Protein AF-A0A2H0DKC1-F1 (afdb_monomer_lite)

Structure (mmCIF, N/CA/C/O backbone):
data_AF-A0A2H0DKC1-F1
#
_entry.id   AF-A0A2H0DKC1-F1
#
loop_
_atom_site.group_PDB
_atom_site.id
_atom_site.type_symbol
_atom_site.label_atom_id
_atom_site.label_alt_id
_atom_site.label_comp_id
_atom_site.label_asym_id
_atom_site.label_entity_id
_atom_site.label_seq_id
_atom_site.pdbx_PDB_ins_code
_atom_site.Cartn_x
_atom_site.Cartn_y
_atom_site.Cartn_z
_atom_site.occupancy
_atom_site.B_iso_or_equiv
_atom_site.auth_seq_id
_atom_site.auth_comp_id
_atom_site.auth_asym_id
_atom_site.auth_atom_id
_atom_site.pdbx_PDB_model_num
ATOM 1 N N . MET A 1 1 ? -1.678 18.560 18.966 1.00 52.09 1 MET A N 1
ATOM 2 C CA . MET A 1 1 ? -3.160 18.579 19.002 1.00 52.09 1 MET A CA 1
ATOM 3 C C . MET A 1 1 ? -3.606 19.730 19.883 1.00 52.09 1 MET A C 1
ATOM 5 O O . MET A 1 1 ? -3.120 19.827 21.003 1.00 52.09 1 MET A O 1
ATOM 9 N N . THR A 1 2 ? -4.467 20.615 19.384 1.00 59.47 2 THR A N 1
ATOM 10 C CA . THR A 1 2 ? -5.035 21.710 20.185 1.00 59.47 2 THR A CA 1
ATOM 11 C C . THR A 1 2 ? -6.206 21.191 21.028 1.00 59.47 2 THR A C 1
ATOM 13 O O . THR A 1 2 ? -6.791 20.147 20.731 1.00 59.47 2 THR A O 1
ATOM 16 N N . THR A 1 3 ? -6.564 21.909 22.094 1.00 68.19 3 THR A N 1
ATOM 17 C CA . THR A 1 3 ? -7.746 21.624 22.935 1.00 68.19 3 THR A CA 1
ATOM 18 C C . THR A 1 3 ? -9.041 21.546 22.117 1.00 68.19 3 THR A C 1
ATOM 20 O O . THR A 1 3 ? -9.927 20.741 22.413 1.00 68.19 3 THR A O 1
ATOM 23 N N . GLU A 1 4 ? -9.122 22.317 21.034 1.00 68.44 4 GLU A N 1
ATOM 24 C CA . GLU A 1 4 ? -10.224 22.296 20.070 1.00 68.44 4 GLU A CA 1
ATOM 25 C C . GLU A 1 4 ? -10.322 20.959 19.323 1.00 68.44 4 GLU A C 1
ATOM 27 O O . GLU A 1 4 ? -11.414 20.401 19.195 1.00 68.44 4 GLU A O 1
ATOM 32 N N . THR A 1 5 ? -9.188 20.388 18.896 1.00 70.56 5 THR A N 1
ATOM 33 C CA . THR A 1 5 ? -9.152 19.079 18.227 1.00 70.56 5 THR A CA 1
ATOM 34 C C . THR A 1 5 ? -9.657 17.971 19.152 1.00 70.56 5 THR A C 1
ATOM 36 O O . THR A 1 5 ? -10.482 17.150 18.751 1.00 70.56 5 THR A O 1
ATOM 39 N N . THR A 1 6 ? -9.209 17.961 20.410 1.00 77.06 6 THR A N 1
ATOM 40 C CA . THR A 1 6 ? -9.635 16.969 21.411 1.00 77.06 6 THR A CA 1
ATOM 41 C C . THR A 1 6 ? -11.136 17.050 21.686 1.00 77.06 6 THR A C 1
ATOM 43 O O . THR A 1 6 ? -11.809 16.021 21.737 1.00 77.06 6 THR A O 1
ATOM 46 N N . THR A 1 7 ? -11.680 18.263 21.788 1.00 81.38 7 THR A N 1
ATOM 47 C CA . THR A 1 7 ? -13.116 18.491 22.012 1.00 81.38 7 THR A CA 1
ATOM 48 C C . THR A 1 7 ? -13.955 18.000 20.826 1.00 81.38 7 THR A C 1
ATOM 50 O O . THR A 1 7 ? -14.997 17.369 21.012 1.00 81.38 7 THR A O 1
ATOM 53 N N . ALA A 1 8 ? -13.477 18.214 19.594 1.00 82.94 8 ALA A N 1
ATOM 54 C CA . ALA A 1 8 ? -14.130 17.700 18.392 1.00 82.94 8 ALA A CA 1
ATOM 55 C C . ALA A 1 8 ? -14.168 16.161 18.361 1.00 82.94 8 ALA A C 1
ATOM 57 O O . ALA A 1 8 ? -15.209 15.580 18.048 1.00 82.94 8 ALA A O 1
ATOM 58 N N . TYR A 1 9 ? -13.071 15.494 18.741 1.00 84.81 9 TYR A N 1
ATOM 59 C CA . TYR A 1 9 ? -13.027 14.031 18.836 1.00 84.81 9 TYR A CA 1
ATOM 60 C C . TYR A 1 9 ? -13.955 13.483 19.924 1.00 84.81 9 TYR A C 1
ATOM 62 O O . TYR A 1 9 ? -14.680 12.526 19.667 1.00 84.81 9 TYR A O 1
ATOM 70 N N . GLN A 1 10 ? -13.980 14.094 21.112 1.00 89.44 10 GLN A N 1
ATOM 71 C CA . GLN A 1 10 ? -14.876 13.687 22.203 1.00 89.44 10 GLN A CA 1
ATOM 72 C C . GLN A 1 10 ? -16.342 13.723 21.769 1.00 89.44 10 GLN A C 1
ATOM 74 O O . GLN A 1 10 ? -17.068 12.744 21.945 1.00 89.44 10 GLN A O 1
ATOM 79 N N . LYS A 1 11 ? -16.751 14.827 21.135 1.00 89.62 11 LYS A N 1
ATOM 80 C CA . LYS A 1 11 ? -18.103 14.988 20.603 1.00 89.62 11 LYS A CA 1
ATOM 81 C C . LYS A 1 11 ? -18.430 13.932 19.546 1.00 89.62 11 LYS A C 1
ATOM 83 O O . LYS A 1 11 ? -19.445 13.255 19.671 1.00 89.62 11 LYS A O 1
ATOM 88 N N . HIS A 1 12 ? -17.556 13.745 18.556 1.00 90.12 12 HIS A N 1
ATOM 89 C CA . HIS A 1 12 ? -17.768 12.770 17.478 1.00 90.12 12 HIS A CA 1
ATOM 90 C C . HIS A 1 12 ? -17.873 11.333 18.004 1.00 90.12 12 HIS A C 1
ATOM 92 O O . HIS A 1 12 ? -18.763 10.586 17.601 1.00 90.12 12 HIS A O 1
ATOM 98 N N . ILE A 1 13 ? -16.998 10.941 18.936 1.00 92.81 13 ILE A N 1
ATOM 99 C CA . ILE A 1 13 ? -17.038 9.608 19.552 1.00 92.81 13 ILE A CA 1
ATOM 100 C C . ILE A 1 13 ? -18.347 9.423 20.330 1.00 92.81 13 ILE A C 1
ATOM 102 O O . ILE A 1 13 ? -19.016 8.406 20.147 1.00 92.81 13 ILE A O 1
ATOM 106 N N . GLY A 1 14 ? -18.743 10.400 21.153 1.00 94.25 14 GLY A N 1
ATOM 107 C CA . GLY A 1 14 ? -19.994 10.361 21.916 1.00 94.25 14 GLY A CA 1
ATOM 108 C C . GLY A 1 14 ? -21.232 10.212 21.027 1.00 94.25 14 GLY A C 1
ATOM 109 O O . GLY A 1 14 ? -22.054 9.320 21.250 1.00 94.25 14 GLY A O 1
ATOM 110 N N . GLU A 1 15 ? -21.323 11.020 19.969 1.00 93.50 15 GLU A N 1
ATOM 111 C CA . GLU A 1 15 ? -22.392 10.940 18.966 1.00 93.50 15 GLU A CA 1
ATOM 112 C C . GLU A 1 15 ? -22.431 9.558 18.301 1.00 93.50 15 GLU A C 1
ATOM 114 O O . GLU A 1 15 ? -23.500 8.963 18.142 1.00 93.50 15 GLU A O 1
ATOM 119 N N . LYS A 1 16 ? -21.265 8.990 17.973 1.00 94.19 16 LYS A N 1
ATOM 120 C CA . LYS A 1 16 ? -21.184 7.684 17.319 1.00 94.19 16 LYS A CA 1
ATOM 121 C C . LYS A 1 16 ? -21.603 6.530 18.222 1.00 94.19 16 LYS A C 1
ATOM 123 O O . LYS A 1 16 ? -22.322 5.638 17.769 1.00 94.19 16 LYS A O 1
ATOM 128 N N . VAL A 1 17 ? -21.200 6.550 19.492 1.00 95.94 17 VAL A N 1
ATOM 129 C CA . VAL A 1 17 ? -21.652 5.559 20.481 1.00 95.94 17 VAL A CA 1
ATOM 130 C C . VAL A 1 17 ? -23.169 5.618 20.633 1.00 95.94 17 VAL A C 1
ATOM 132 O O . VAL A 1 17 ? -23.824 4.575 20.582 1.00 95.94 17 VAL A O 1
ATOM 135 N N . ARG A 1 18 ? -23.739 6.826 20.716 1.00 96.06 18 ARG A N 1
ATOM 136 C CA . ARG A 1 18 ? -25.190 7.029 20.754 1.00 96.06 18 ARG A CA 1
ATOM 137 C C . ARG A 1 18 ? -25.881 6.421 19.533 1.00 96.06 18 ARG A C 1
ATOM 139 O O . ARG A 1 18 ? -26.864 5.698 19.692 1.00 96.06 18 ARG A O 1
ATOM 146 N N . GLU A 1 19 ? -25.380 6.682 18.326 1.00 94.81 19 GLU A N 1
ATOM 147 C CA . GLU A 1 19 ? -25.935 6.117 17.089 1.00 94.81 19 GLU A CA 1
ATOM 148 C C . GLU A 1 19 ? -25.958 4.581 17.110 1.00 94.81 19 GLU A C 1
ATOM 150 O O . GLU A 1 19 ? -26.999 3.981 16.845 1.00 94.81 19 GLU A O 1
ATOM 155 N N . ILE A 1 20 ? -24.837 3.939 17.455 1.00 95.19 20 ILE A N 1
ATOM 156 C CA . ILE A 1 20 ? -24.719 2.470 17.490 1.00 95.19 20 ILE A CA 1
ATOM 157 C C . ILE A 1 20 ? -25.662 1.884 18.541 1.00 95.19 20 ILE A C 1
ATOM 159 O O . ILE A 1 20 ? -26.366 0.908 18.273 1.00 95.19 20 ILE A O 1
ATOM 163 N N . ARG A 1 21 ? -25.725 2.516 19.719 1.00 96.19 21 ARG A N 1
ATOM 164 C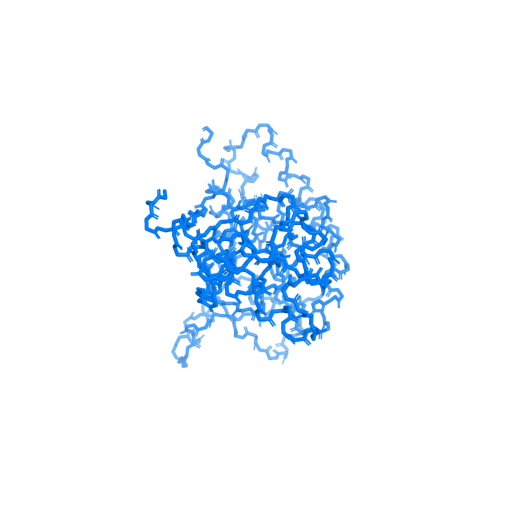 CA . ARG A 1 21 ? -26.630 2.129 20.802 1.00 96.19 21 ARG A CA 1
ATOM 165 C C . ARG A 1 21 ? -28.084 2.132 20.323 1.00 96.19 21 ARG A C 1
ATOM 167 O O . ARG A 1 21 ? -28.797 1.150 20.518 1.00 96.19 21 ARG A O 1
ATOM 174 N N . HIS A 1 22 ? -28.513 3.193 19.637 1.00 96.06 22 HIS A N 1
ATOM 175 C CA . HIS A 1 22 ? -29.863 3.278 19.074 1.00 96.06 22 HIS A CA 1
ATOM 176 C C . HIS A 1 22 ? -30.113 2.255 17.957 1.00 96.06 22 HIS A C 1
ATOM 178 O O . HIS A 1 22 ? -31.171 1.632 17.948 1.00 96.06 22 HIS A O 1
ATOM 184 N N . GLN A 1 23 ? -29.150 2.021 17.059 1.00 93.12 23 GLN A N 1
ATOM 185 C CA . GLN A 1 23 ? -29.262 1.001 16.001 1.00 93.12 23 GLN A CA 1
ATOM 186 C C . GLN A 1 23 ? -29.444 -0.416 16.555 1.00 93.12 23 GLN A C 1
ATOM 188 O O . GLN A 1 23 ? -30.045 -1.267 15.903 1.00 93.12 23 GLN A O 1
ATOM 193 N N . ARG A 1 24 ? -28.925 -0.673 17.757 1.00 92.56 24 ARG A N 1
ATOM 194 C CA . ARG A 1 24 ? -29.051 -1.956 18.455 1.00 92.56 24 ARG A CA 1
ATOM 195 C C . ARG A 1 24 ? -30.214 -1.993 19.447 1.00 92.56 24 ARG A C 1
ATOM 197 O O . ARG A 1 24 ? -30.392 -3.021 20.087 1.00 92.56 24 ARG A O 1
ATOM 204 N N . LEU A 1 25 ? -31.011 -0.922 19.539 1.00 95.12 25 LEU A N 1
ATOM 205 C CA . LEU A 1 25 ? -32.157 -0.767 20.449 1.00 95.12 25 LEU A CA 1
ATOM 206 C C . LEU A 1 25 ? -31.795 -0.783 21.944 1.00 95.12 25 LEU A C 1
ATOM 208 O O . LEU A 1 25 ? -32.590 -1.203 22.777 1.00 95.12 25 LEU A O 1
ATOM 212 N N . TRP A 1 26 ? -30.602 -0.308 22.297 1.00 96.88 26 TRP A N 1
ATOM 213 C CA . TRP A 1 26 ? -30.155 -0.228 23.687 1.00 96.88 26 TRP A CA 1
ATOM 214 C C . TRP A 1 26 ? -30.535 1.109 24.323 1.00 96.88 26 TRP A C 1
ATOM 216 O O . TRP A 1 26 ? -30.439 2.173 23.697 1.00 96.88 26 TRP A O 1
ATOM 226 N N . THR A 1 27 ? -30.908 1.092 25.599 1.00 96.88 27 THR A N 1
ATOM 227 C CA . THR A 1 27 ? -31.071 2.315 26.390 1.00 96.88 27 THR A CA 1
ATOM 228 C C . THR A 1 27 ? -29.726 2.786 26.947 1.00 96.88 27 THR A C 1
ATOM 230 O O . THR A 1 27 ? -28.746 2.039 26.990 1.00 96.88 27 THR A O 1
ATOM 233 N N . GLN A 1 28 ? -29.658 4.045 27.390 1.00 96.94 28 GLN A N 1
ATOM 234 C CA . GLN A 1 28 ? -28.471 4.543 28.092 1.00 96.94 28 GLN A CA 1
ATOM 235 C C . GLN A 1 28 ? -28.206 3.751 29.381 1.00 96.94 28 GLN A C 1
ATOM 237 O O . GLN A 1 28 ? -27.053 3.487 29.698 1.00 96.94 28 GLN A O 1
ATOM 242 N N . ALA A 1 29 ? -29.251 3.333 30.101 1.00 96.62 29 ALA A N 1
ATOM 243 C CA . ALA A 1 29 ? -29.099 2.522 31.306 1.00 96.62 29 ALA A CA 1
ATOM 244 C C . ALA A 1 29 ? -28.465 1.155 30.998 1.00 96.62 29 ALA A C 1
ATOM 246 O O . ALA A 1 29 ? -27.572 0.725 31.729 1.00 96.62 29 ALA A O 1
ATOM 247 N N . ASP A 1 30 ? -28.861 0.525 29.884 1.00 96.00 30 ASP A N 1
ATOM 248 C CA . ASP A 1 30 ? -28.287 -0.752 29.453 1.00 96.00 30 ASP A CA 1
ATOM 249 C C . ASP A 1 30 ? -26.788 -0.612 29.215 1.00 96.00 30 ASP A C 1
ATOM 251 O O . ASP A 1 30 ? -26.003 -1.324 29.830 1.00 96.00 30 ASP A O 1
ATOM 255 N N . LEU A 1 31 ? -26.371 0.348 28.382 1.00 96.69 31 LEU A N 1
ATOM 256 C CA . LEU A 1 31 ? -24.955 0.534 28.063 1.00 96.69 31 LEU A CA 1
ATOM 257 C C . LEU A 1 31 ? -24.140 0.973 29.288 1.00 96.69 31 LEU A C 1
ATOM 259 O O . LEU A 1 31 ? -23.040 0.467 29.501 1.00 96.69 31 LEU A O 1
ATOM 263 N N . ALA A 1 32 ? -24.677 1.871 30.116 1.00 97.19 32 ALA A N 1
ATOM 264 C CA . ALA A 1 32 ? -23.988 2.383 31.298 1.00 97.19 32 ALA A CA 1
ATOM 265 C C . ALA A 1 32 ? -23.606 1.259 32.277 1.00 97.19 32 ALA A C 1
ATOM 267 O O . ALA A 1 32 ? -22.502 1.273 32.818 1.00 97.19 32 ALA A O 1
ATOM 268 N N . LYS A 1 33 ? -24.454 0.228 32.408 1.00 96.75 33 LYS A N 1
ATOM 269 C CA . LYS A 1 33 ? -24.176 -0.960 33.228 1.00 96.75 33 LYS A CA 1
ATOM 270 C C . LYS A 1 33 ? -22.932 -1.732 32.771 1.00 96.75 33 LYS A C 1
ATOM 272 O O . LYS A 1 33 ? -22.187 -2.219 33.612 1.00 96.75 33 LYS A O 1
ATOM 277 N N . TYR A 1 34 ? -22.696 -1.851 31.463 1.00 95.75 34 TYR A N 1
ATOM 278 C CA . TYR A 1 34 ? -21.515 -2.555 30.937 1.00 95.75 34 TYR A CA 1
ATOM 279 C C . TYR A 1 34 ? -20.236 -1.717 31.004 1.00 95.75 34 TYR A C 1
ATOM 281 O O . TYR A 1 34 ? -19.146 -2.280 30.963 1.00 95.75 34 TYR A O 1
ATOM 289 N N . LEU A 1 35 ? -20.363 -0.390 31.084 1.00 95.81 35 LEU A N 1
ATOM 290 C CA . LEU A 1 35 ? -19.232 0.542 31.132 1.00 95.81 35 LEU A CA 1
ATOM 291 C C . LEU A 1 35 ? -18.865 0.991 32.550 1.00 95.81 35 LEU A C 1
ATOM 293 O O . LEU A 1 35 ? -17.957 1.810 32.692 1.00 95.81 35 LEU A O 1
ATOM 297 N N . ASP A 1 36 ? -19.576 0.480 33.559 1.00 95.44 36 ASP A N 1
ATOM 298 C CA . ASP A 1 36 ? -19.489 0.919 34.955 1.00 95.44 36 ASP A CA 1
ATOM 299 C C . ASP A 1 36 ? -19.653 2.446 35.091 1.00 95.44 36 ASP A C 1
ATOM 301 O O . ASP A 1 36 ? -18.862 3.160 35.705 1.00 95.44 36 ASP A O 1
ATOM 305 N N . LEU A 1 37 ? -20.681 2.973 34.420 1.00 95.94 37 LEU A N 1
ATOM 306 C CA . LEU A 1 37 ? -21.025 4.391 34.404 1.00 95.94 37 LEU A CA 1
ATOM 307 C C . LEU A 1 37 ? -22.416 4.615 34.990 1.00 95.94 37 LEU A C 1
ATOM 309 O O . LEU A 1 37 ? -23.302 3.765 34.912 1.00 95.94 37 LEU A O 1
ATOM 313 N N . SER A 1 38 ? -22.652 5.823 35.503 1.00 97.00 38 SER A N 1
ATOM 314 C CA . SER A 1 38 ? -24.021 6.283 35.722 1.00 97.00 38 SER A CA 1
ATOM 315 C C . SER A 1 38 ? -24.679 6.633 34.384 1.00 97.00 38 SER A C 1
ATOM 317 O O . SER A 1 38 ? -24.019 7.096 33.448 1.00 97.00 38 SER A O 1
ATOM 319 N N . GLN A 1 39 ? -26.003 6.476 34.297 1.00 96.50 39 GLN A N 1
ATOM 320 C CA . GLN A 1 39 ? -26.763 6.884 33.111 1.00 96.50 39 GLN A CA 1
ATOM 321 C C . GLN A 1 39 ? -26.538 8.370 32.778 1.00 96.50 39 GLN A C 1
ATOM 323 O O . GLN A 1 39 ? -26.365 8.724 31.612 1.00 96.50 39 GLN A O 1
ATOM 328 N N . ASN A 1 40 ? -26.478 9.234 33.799 1.00 96.06 40 ASN A N 1
ATOM 329 C CA . ASN A 1 40 ? -26.201 10.660 33.623 1.00 96.06 40 ASN A CA 1
ATOM 330 C C . ASN A 1 40 ? -24.822 10.891 33.004 1.00 96.06 40 ASN A C 1
ATOM 332 O O . ASN A 1 40 ? -24.705 11.672 32.062 1.00 96.06 40 ASN A O 1
ATOM 336 N N . ARG A 1 41 ? -23.793 10.173 33.473 1.00 96.25 41 ARG A N 1
ATOM 337 C CA . ARG A 1 41 ? -22.443 10.302 32.924 1.00 96.25 41 ARG A CA 1
ATOM 338 C C . ARG A 1 41 ? -22.376 9.837 31.473 1.00 96.25 41 ARG A C 1
ATOM 340 O O . ARG A 1 41 ? -21.758 10.509 30.652 1.00 96.25 41 ARG A O 1
ATOM 347 N N . LEU A 1 42 ? -23.043 8.733 31.137 1.00 96.94 42 LEU A N 1
ATOM 348 C CA . LEU A 1 42 ? -23.141 8.293 29.746 1.00 96.94 42 LEU A CA 1
ATOM 349 C C . LEU A 1 42 ? -23.848 9.345 28.880 1.00 96.94 42 LEU A C 1
ATOM 351 O O . LEU A 1 42 ? -23.382 9.640 27.784 1.00 96.94 42 LEU A O 1
ATOM 355 N N . SER A 1 43 ? -24.925 9.954 29.384 1.00 96.19 43 SER A N 1
ATOM 356 C CA . SER A 1 43 ? -25.620 11.034 28.680 1.00 96.19 43 SER A CA 1
ATOM 357 C C . SER A 1 43 ? -24.701 12.232 28.432 1.00 96.19 43 SER A C 1
ATOM 359 O O . SER A 1 43 ? -24.637 12.722 27.310 1.00 96.19 43 SER A O 1
ATOM 361 N N . GLU A 1 44 ? -23.930 12.683 29.423 1.00 95.62 44 GLU A N 1
ATOM 362 C CA . GLU A 1 44 ? -22.950 13.760 29.232 1.00 95.62 44 GLU A CA 1
ATOM 363 C C . GLU A 1 44 ? -21.933 13.435 28.133 1.00 95.62 44 GLU A C 1
ATOM 365 O O . GLU A 1 44 ? -21.684 14.272 27.263 1.00 95.62 44 GLU A O 1
ATOM 370 N N . ILE A 1 45 ? -21.376 12.221 28.150 1.00 95.62 45 ILE A N 1
ATOM 371 C CA . ILE A 1 45 ? -20.390 11.774 27.161 1.00 95.62 45 ILE A CA 1
ATOM 372 C C . ILE A 1 45 ? -21.016 11.720 25.760 1.00 95.62 45 ILE A C 1
ATOM 374 O O . ILE A 1 45 ? -20.438 12.259 24.819 1.00 95.62 45 ILE A O 1
ATOM 378 N N . GLU A 1 46 ? -22.220 11.155 25.610 1.00 95.00 46 GLU A N 1
ATOM 379 C CA . GLU A 1 46 ? -22.943 11.104 24.327 1.00 95.00 46 GLU A CA 1
ATOM 380 C C . GLU A 1 46 ? -23.277 12.498 23.760 1.00 95.00 46 GLU A C 1
ATOM 382 O O . GLU A 1 46 ? -23.495 12.634 22.558 1.00 95.00 46 GLU A O 1
ATOM 387 N N . HIS A 1 47 ? -23.302 13.536 24.603 1.00 92.06 47 HIS A N 1
ATOM 388 C CA . HIS A 1 47 ? -23.484 14.936 24.201 1.00 92.06 47 HIS A CA 1
ATOM 389 C C . HIS A 1 47 ? -22.160 15.723 24.111 1.00 92.06 47 HIS A C 1
ATOM 391 O O . HIS A 1 47 ? -22.181 16.951 24.008 1.00 92.06 47 HIS A O 1
ATOM 397 N N . GLY A 1 48 ? -21.009 15.043 24.160 1.00 89.56 48 GLY A N 1
ATOM 398 C CA . GLY A 1 48 ? -19.682 15.647 24.009 1.00 89.56 48 GLY A CA 1
ATOM 399 C C . GLY A 1 48 ? -19.174 16.412 25.234 1.00 89.56 48 GLY A C 1
ATOM 400 O O . GLY A 1 48 ? -18.213 17.164 25.121 1.00 89.56 48 GLY A O 1
ATOM 401 N N . LYS A 1 49 ? -19.798 16.236 26.406 1.00 90.62 49 LYS A N 1
ATOM 402 C CA . LYS A 1 49 ? -19.390 16.857 27.685 1.00 90.62 49 LYS A CA 1
ATOM 403 C C . LYS A 1 49 ? -18.484 15.946 28.525 1.00 90.62 49 LYS A C 1
ATOM 405 O O . LYS A 1 49 ? -18.323 16.136 29.729 1.00 90.62 49 LYS A O 1
ATOM 410 N N . GLY A 1 50 ? -17.907 14.927 27.899 1.00 90.56 50 GLY A N 1
ATOM 411 C CA . GLY A 1 50 ? -17.013 13.970 28.531 1.00 90.56 50 GLY A CA 1
ATOM 412 C C . GLY A 1 50 ? -16.339 13.074 27.501 1.00 90.56 50 GLY A C 1
ATOM 413 O O . GLY A 1 50 ? -16.589 13.177 26.302 1.00 90.56 50 GLY A O 1
ATOM 414 N N . SER A 1 51 ? -15.484 12.181 27.983 1.00 91.69 51 SER A N 1
ATOM 415 C CA . SER A 1 51 ? -14.766 11.205 27.169 1.00 91.69 51 SER A CA 1
ATOM 416 C C . SER A 1 51 ? -14.948 9.807 27.740 1.00 91.69 51 SER A C 1
ATOM 418 O O . SER A 1 51 ? -15.024 9.640 28.958 1.00 91.69 51 SER A O 1
ATOM 420 N N . PHE A 1 52 ? -14.952 8.809 26.862 1.00 94.19 52 PHE A N 1
ATOM 421 C CA . PHE A 1 52 ? -14.724 7.428 27.273 1.00 94.19 52 PHE A CA 1
ATOM 422 C C . PHE A 1 52 ? -13.247 7.219 27.603 1.00 94.19 52 PHE A C 1
ATOM 424 O O . PHE A 1 52 ? -12.376 7.836 26.982 1.00 94.19 52 PHE A O 1
ATOM 431 N N . THR A 1 53 ? -12.964 6.336 28.558 1.00 93.75 53 THR A N 1
ATOM 432 C CA . THR A 1 53 ? -11.612 5.789 28.708 1.00 93.75 53 THR A CA 1
ATOM 433 C C . THR A 1 53 ? -11.301 4.821 27.559 1.00 93.75 53 THR A C 1
ATOM 435 O O . THR A 1 53 ? -12.199 4.394 26.824 1.00 93.75 53 THR A O 1
ATOM 438 N N . ALA A 1 54 ? -10.028 4.452 27.395 1.00 91.12 54 ALA A N 1
ATOM 439 C CA . ALA A 1 54 ? -9.627 3.474 26.383 1.00 91.12 54 ALA A CA 1
ATOM 440 C C . ALA A 1 54 ? -10.286 2.102 26.627 1.00 91.12 54 ALA A C 1
ATOM 442 O O . ALA A 1 54 ? -10.746 1.453 25.688 1.00 91.12 54 ALA A O 1
ATOM 443 N N . GLU A 1 55 ? -10.400 1.692 27.892 1.00 95.56 55 GLU A N 1
ATOM 444 C CA . GLU A 1 55 ? -11.036 0.445 28.323 1.00 95.56 55 GLU A CA 1
ATOM 445 C C . GLU A 1 55 ? -12.529 0.444 27.992 1.00 95.56 55 GLU A C 1
ATOM 447 O O . GLU A 1 55 ? -13.040 -0.521 27.424 1.00 95.56 55 GLU A O 1
ATOM 452 N N . GLN A 1 56 ? -13.226 1.545 28.283 1.00 95.81 56 GLN A N 1
ATOM 453 C CA . GLN A 1 56 ? -14.642 1.694 27.949 1.00 95.81 56 GLN A CA 1
ATOM 454 C C . GLN A 1 56 ? -14.861 1.617 26.439 1.00 95.81 56 GLN A C 1
ATOM 456 O O . GLN A 1 56 ? -15.770 0.925 25.984 1.00 95.81 56 GLN A O 1
ATOM 461 N N . LEU A 1 57 ? -14.001 2.259 25.645 1.00 94.25 57 LEU A N 1
ATOM 462 C CA . LEU A 1 57 ? -14.096 2.199 24.190 1.00 94.25 57 LEU A CA 1
ATOM 463 C C . LEU A 1 57 ? -13.876 0.771 23.656 1.00 94.25 57 LEU A C 1
ATOM 465 O O . LEU A 1 57 ? -14.622 0.328 22.783 1.00 94.25 57 LEU A O 1
ATOM 469 N N . LEU A 1 58 ? -12.924 0.017 24.218 1.00 93.50 58 LEU A N 1
ATOM 470 C CA . LEU A 1 58 ? -12.712 -1.399 23.886 1.00 93.50 58 LEU A CA 1
ATOM 471 C C . LEU A 1 58 ? -13.935 -2.265 24.221 1.00 93.50 58 LEU A C 1
ATOM 473 O O . LEU A 1 58 ? -14.312 -3.133 23.429 1.00 93.50 58 LEU A O 1
ATOM 477 N N . ILE A 1 59 ? -14.587 -2.015 25.362 1.00 95.38 59 ILE A N 1
ATOM 478 C CA . ILE A 1 59 ? -15.829 -2.704 25.739 1.00 95.38 59 ILE A CA 1
ATOM 479 C C . ILE A 1 59 ? -16.931 -2.403 24.721 1.00 95.38 59 ILE A C 1
ATOM 481 O O . ILE A 1 59 ? -17.584 -3.335 24.263 1.00 95.38 59 ILE A O 1
ATOM 485 N N . ILE A 1 60 ? -17.109 -1.143 24.314 1.00 95.38 60 ILE A N 1
ATOM 486 C CA . ILE A 1 60 ? -18.121 -0.729 23.323 1.00 95.38 60 ILE A CA 1
ATOM 487 C C . ILE A 1 60 ? -17.906 -1.443 21.982 1.00 95.38 60 ILE A C 1
ATOM 489 O O . ILE A 1 60 ? -18.847 -2.018 21.430 1.00 95.38 60 ILE A O 1
ATOM 493 N N . VAL A 1 61 ? -16.669 -1.437 21.475 1.00 94.69 61 VAL A N 1
ATOM 494 C CA . VAL A 1 61 ? -16.270 -2.107 20.223 1.00 94.69 61 VAL A CA 1
ATOM 495 C C . VAL A 1 61 ? -16.616 -3.596 20.275 1.00 94.69 61 VAL A C 1
ATOM 497 O O . VAL A 1 61 ? -17.257 -4.120 19.360 1.00 94.69 61 VAL A O 1
ATOM 500 N N . LYS A 1 62 ? -16.276 -4.262 21.385 1.00 94.06 62 LYS A N 1
ATOM 501 C CA . LYS A 1 62 ? -16.584 -5.678 21.613 1.00 94.06 62 LYS A CA 1
ATOM 502 C C . LYS A 1 62 ? -18.088 -5.942 21.737 1.00 94.06 62 LYS A C 1
ATOM 504 O O . LYS A 1 62 ? -18.589 -6.891 21.142 1.00 94.06 62 LYS A O 1
ATOM 509 N N . LEU A 1 63 ? -18.806 -5.118 22.499 1.00 94.88 63 LEU A N 1
ATOM 510 C CA . LEU A 1 63 ? -20.222 -5.299 22.825 1.00 94.88 63 LEU A CA 1
ATOM 511 C C . LEU A 1 63 ? -21.116 -5.176 21.590 1.00 94.88 63 LEU A C 1
ATOM 513 O O . LEU A 1 63 ? -22.050 -5.955 21.414 1.00 94.88 63 LEU A O 1
ATOM 517 N N . PHE A 1 64 ? -20.815 -4.214 20.718 1.00 93.69 64 PHE A N 1
ATOM 518 C CA . PHE A 1 64 ? -21.611 -3.958 19.519 1.00 93.69 64 PHE A CA 1
ATOM 519 C C . PHE A 1 64 ? -21.084 -4.648 18.256 1.00 93.69 64 PHE A C 1
ATOM 521 O O . PHE A 1 64 ? -21.737 -4.560 17.207 1.00 93.69 64 PHE A O 1
ATOM 528 N N . ASN A 1 65 ? -19.956 -5.361 18.371 1.00 91.50 65 ASN A N 1
ATOM 529 C CA . ASN A 1 65 ? -19.249 -6.031 17.282 1.00 91.50 65 ASN A CA 1
ATOM 530 C C . ASN A 1 65 ? -18.995 -5.082 16.099 1.00 91.50 65 ASN A C 1
ATOM 532 O O . ASN A 1 65 ? -19.487 -5.283 14.987 1.00 91.50 65 ASN A O 1
ATOM 536 N N . VAL A 1 66 ? -18.287 -3.993 16.383 1.00 90.00 66 VAL A N 1
ATOM 537 C CA . VAL A 1 66 ? -17.960 -2.932 15.425 1.00 90.00 66 VAL A CA 1
ATOM 538 C C . VAL A 1 66 ? -16.449 -2.702 15.391 1.00 90.00 66 VAL A C 1
ATOM 540 O O . VAL A 1 66 ? -15.756 -3.082 16.323 1.00 90.00 66 VAL A O 1
ATOM 543 N N . SER A 1 67 ? -15.932 -2.094 14.323 1.00 86.06 67 SER A N 1
ATOM 544 C CA . SER A 1 67 ? -14.509 -1.730 14.180 1.00 86.06 67 SER A CA 1
ATOM 545 C C . SER A 1 67 ? -14.243 -0.307 14.697 1.00 86.06 67 SER A C 1
ATOM 547 O O . SER A 1 67 ? -15.166 0.511 14.745 1.00 86.06 67 SER A O 1
ATOM 549 N N . PHE A 1 68 ? -12.992 0.023 15.045 1.00 85.06 68 PHE A N 1
ATOM 550 C CA . PHE A 1 68 ? -12.635 1.388 15.451 1.00 85.06 68 PHE A CA 1
ATOM 551 C C . PHE A 1 68 ? -12.804 2.407 14.315 1.00 85.06 68 PHE A C 1
ATOM 553 O O . PHE A 1 68 ? -13.026 3.589 14.589 1.00 85.06 68 PHE A O 1
ATOM 560 N N . ASP A 1 69 ? -12.801 1.956 13.054 1.00 79.88 69 ASP A N 1
ATOM 561 C CA . ASP A 1 69 ? -12.979 2.797 11.865 1.00 79.88 69 ASP A CA 1
ATOM 562 C C . ASP A 1 69 ? -14.271 3.638 11.915 1.00 79.88 69 ASP A C 1
ATOM 564 O O . ASP A 1 69 ? -14.350 4.710 11.312 1.00 79.88 69 ASP A O 1
ATOM 568 N N . ILE A 1 70 ? -15.300 3.188 12.641 1.00 83.12 70 ILE A N 1
ATOM 569 C CA . ILE A 1 70 ? -16.580 3.905 12.759 1.00 83.12 70 ILE A CA 1
ATOM 570 C C . ILE A 1 70 ? -16.450 5.233 13.516 1.00 83.12 70 ILE A C 1
ATOM 572 O O . ILE A 1 70 ? -17.265 6.135 13.301 1.00 83.12 70 ILE A O 1
ATOM 576 N N . PHE A 1 71 ? -15.458 5.332 14.408 1.00 86.19 71 PHE A N 1
ATOM 577 C CA . PHE A 1 71 ? -15.174 6.508 15.226 1.00 86.19 71 PHE A CA 1
ATOM 578 C C . PHE A 1 71 ? -14.251 7.491 14.506 1.00 86.19 71 PHE A C 1
ATOM 580 O O . PHE A 1 71 ? -14.007 8.583 15.010 1.00 86.19 71 PHE A O 1
ATOM 587 N N . LEU A 1 72 ? -13.768 7.147 13.311 1.00 77.44 72 LEU A N 1
ATOM 588 C CA . LEU A 1 72 ? -13.007 8.070 12.484 1.00 77.44 72 LEU A CA 1
ATOM 589 C C . LEU A 1 72 ? -13.964 9.085 11.825 1.00 77.44 72 LEU A C 1
ATOM 591 O O . LEU A 1 72 ? -15.085 8.727 11.438 1.00 77.44 72 LEU A O 1
ATOM 595 N N . PRO A 1 73 ? -13.564 10.360 11.678 1.00 69.50 73 PRO A N 1
ATOM 596 C CA . PRO A 1 73 ? -14.369 11.355 10.979 1.00 69.50 73 PRO A CA 1
ATOM 597 C C . PRO A 1 73 ? -14.713 10.897 9.552 1.00 69.50 73 PRO A C 1
ATOM 599 O O . PRO A 1 73 ? -13.848 10.470 8.790 1.00 69.50 73 PRO A O 1
ATOM 602 N N . LYS A 1 74 ? -15.985 11.030 9.146 1.00 58.44 74 LYS A N 1
ATOM 603 C CA . LYS A 1 74 ? -16.467 10.623 7.806 1.00 58.44 74 LYS A CA 1
ATOM 604 C C . LYS A 1 74 ? -15.876 11.423 6.646 1.00 58.44 74 LYS A C 1
ATOM 606 O O . LYS A 1 74 ? -16.085 11.023 5.500 1.00 58.44 74 LYS A O 1
ATOM 611 N N . LYS A 1 75 ? -15.121 12.499 6.906 1.00 51.34 75 LYS A N 1
ATOM 612 C CA . LYS A 1 75 ? -14.167 13.017 5.922 1.00 51.34 75 LYS A CA 1
ATOM 613 C C . LYS A 1 75 ? -13.088 11.951 5.752 1.00 51.34 75 LYS A C 1
ATOM 615 O O . LYS A 1 75 ? -11.988 12.064 6.280 1.00 51.34 75 LYS A O 1
ATOM 620 N N . ARG A 1 76 ? -13.429 10.898 5.002 1.00 52.22 76 ARG A N 1
ATOM 621 C CA . ARG A 1 76 ? -12.458 10.098 4.279 1.00 52.22 76 ARG A CA 1
ATOM 622 C C . ARG A 1 76 ? -11.735 11.124 3.425 1.00 52.22 76 ARG A C 1
ATOM 624 O O . ARG A 1 76 ? -12.261 11.556 2.403 1.00 52.22 76 ARG A O 1
ATOM 631 N N . GLY A 1 77 ? -10.598 11.605 3.921 1.00 53.16 77 GLY A N 1
ATOM 632 C CA . GLY A 1 77 ? -9.673 12.362 3.101 1.00 53.16 77 GLY A CA 1
ATOM 633 C C . GLY A 1 77 ? -9.371 11.555 1.836 1.00 53.16 77 GLY A C 1
ATOM 634 O O . GLY A 1 77 ? -9.685 10.356 1.783 1.00 53.16 77 GLY A O 1
ATOM 635 N N . PRO A 1 78 ? -8.796 12.190 0.810 1.00 58.00 78 PRO A N 1
ATOM 636 C CA . PRO A 1 78 ? -8.465 11.497 -0.427 1.00 58.00 78 PRO A CA 1
ATOM 637 C C . PRO A 1 78 ? -7.749 10.163 -0.133 1.00 58.00 78 PRO A C 1
ATOM 639 O O . PRO A 1 78 ? -7.017 10.040 0.854 1.00 58.00 78 PRO A O 1
ATOM 642 N N . ALA A 1 79 ? -7.995 9.134 -0.952 1.00 63.84 79 ALA A N 1
ATOM 643 C CA . ALA A 1 79 ? -7.360 7.821 -0.782 1.00 63.84 79 ALA A CA 1
ATOM 644 C C . ALA A 1 79 ? -5.823 7.942 -0.745 1.00 63.84 79 ALA A C 1
ATOM 646 O O . ALA A 1 79 ? -5.151 7.230 0.003 1.00 63.84 79 ALA A O 1
ATOM 647 N N . LEU A 1 80 ? -5.301 8.935 -1.470 1.00 66.06 80 LEU A N 1
ATOM 648 C CA . LEU A 1 80 ? -3.891 9.275 -1.607 1.00 66.06 80 LEU A CA 1
ATOM 649 C C . LEU A 1 80 ? -3.150 9.438 -0.257 1.00 66.06 80 LEU A C 1
ATOM 651 O O . LEU A 1 80 ? -2.238 8.646 -0.028 1.00 66.06 80 LEU A O 1
ATOM 655 N N . PRO A 1 81 ? -3.525 10.338 0.682 1.00 77.00 81 PRO A N 1
ATOM 656 C CA . PRO A 1 81 ? -2.898 10.421 2.008 1.00 77.00 81 PRO A CA 1
ATOM 657 C C . PRO A 1 81 ? -2.827 9.105 2.796 1.00 77.00 81 PRO A C 1
ATOM 659 O O . PRO A 1 81 ? -1.854 8.860 3.510 1.00 77.00 81 PRO A O 1
ATOM 662 N N . ARG A 1 82 ? -3.847 8.242 2.680 1.00 78.44 82 ARG A N 1
ATOM 663 C CA . ARG A 1 82 ? -3.894 6.952 3.392 1.00 78.44 82 ARG A CA 1
ATOM 664 C C . ARG A 1 82 ? -2.946 5.936 2.764 1.00 78.44 82 ARG A C 1
ATOM 666 O O . ARG A 1 82 ? -2.200 5.283 3.490 1.00 78.44 82 ARG A O 1
ATOM 673 N N . ILE A 1 83 ? -2.958 5.837 1.435 1.00 86.44 83 ILE A N 1
ATOM 674 C CA . ILE A 1 83 ? -2.024 5.005 0.667 1.00 86.44 83 ILE A CA 1
ATOM 675 C C . ILE A 1 83 ? -0.588 5.457 0.942 1.00 86.44 83 ILE A C 1
ATOM 677 O O . ILE A 1 83 ? 0.256 4.624 1.254 1.00 86.44 83 ILE A O 1
ATOM 681 N N . GLN A 1 84 ? -0.326 6.765 0.929 1.00 87.75 84 GLN A N 1
ATOM 682 C CA . GLN A 1 84 ? 0.986 7.339 1.223 1.00 87.75 84 GLN A CA 1
ATOM 683 C C . GLN A 1 84 ? 1.487 6.949 2.620 1.00 87.75 84 GLN A C 1
ATOM 685 O O . GLN A 1 84 ? 2.624 6.500 2.761 1.00 87.75 84 GLN A O 1
ATOM 690 N N . LYS A 1 85 ? 0.632 7.050 3.647 1.00 85.62 85 LYS A N 1
ATOM 691 C CA . LYS A 1 85 ? 0.981 6.641 5.015 1.00 85.62 85 LYS A CA 1
ATOM 692 C C . LYS A 1 85 ? 1.225 5.132 5.133 1.00 85.62 85 LYS A C 1
ATOM 694 O O . LYS A 1 85 ? 2.161 4.709 5.809 1.00 85.62 85 LYS A O 1
ATOM 699 N N . ALA A 1 86 ? 0.420 4.309 4.458 1.00 89.12 86 ALA A N 1
ATOM 700 C CA . ALA A 1 86 ? 0.624 2.861 4.423 1.00 89.12 86 ALA A CA 1
ATOM 701 C C . ALA A 1 86 ? 1.931 2.476 3.703 1.00 89.12 86 ALA A C 1
ATOM 703 O O . ALA A 1 86 ? 2.673 1.636 4.210 1.00 89.12 86 ALA A O 1
ATOM 704 N N . LEU A 1 87 ? 2.246 3.128 2.577 1.00 92.00 87 LEU A N 1
ATOM 705 C CA . LEU A 1 87 ? 3.509 2.978 1.845 1.00 92.00 87 LEU A CA 1
ATOM 706 C C . LEU A 1 87 ? 4.706 3.336 2.734 1.00 92.00 87 LEU A C 1
ATOM 708 O O . LEU A 1 87 ? 5.640 2.540 2.820 1.00 92.00 87 LEU A O 1
ATOM 712 N N . ALA A 1 88 ? 4.661 4.479 3.429 1.00 90.81 88 ALA A N 1
ATOM 713 C CA . ALA A 1 88 ? 5.716 4.905 4.351 1.00 90.81 88 ALA A CA 1
ATOM 714 C C . ALA A 1 88 ? 5.985 3.853 5.438 1.00 90.81 88 ALA A C 1
ATOM 716 O O . ALA A 1 88 ? 7.120 3.394 5.591 1.00 90.81 88 ALA A O 1
ATOM 717 N N . ARG A 1 89 ? 4.920 3.391 6.109 1.00 89.81 89 ARG A N 1
ATOM 718 C CA . ARG A 1 89 ? 4.983 2.365 7.162 1.00 89.81 89 ARG A CA 1
ATOM 719 C C . ARG A 1 89 ? 5.550 1.031 6.671 1.00 89.81 89 ARG A C 1
ATOM 721 O O . ARG A 1 89 ? 6.239 0.354 7.427 1.00 89.81 89 ARG A O 1
ATOM 728 N N . LEU A 1 90 ? 5.243 0.639 5.435 1.00 91.94 90 LEU A N 1
ATOM 729 C CA . LEU A 1 90 ? 5.593 -0.675 4.887 1.00 91.94 90 LEU A CA 1
ATOM 730 C C . LEU A 1 90 ? 6.912 -0.694 4.101 1.00 91.94 90 LEU A C 1
ATOM 732 O O . LEU A 1 90 ? 7.268 -1.740 3.570 1.00 91.94 90 LEU A O 1
ATOM 736 N N . GLY A 1 91 ? 7.653 0.415 4.026 1.00 91.19 91 GLY A N 1
ATOM 737 C CA . GLY A 1 91 ? 9.018 0.422 3.480 1.00 91.19 91 GLY A CA 1
ATOM 738 C C . GLY A 1 91 ? 9.375 1.658 2.658 1.00 91.19 91 GLY A C 1
ATOM 739 O O . GLY A 1 91 ? 10.550 2.002 2.556 1.00 91.19 91 GLY A O 1
ATOM 740 N N . ALA A 1 92 ? 8.397 2.389 2.118 1.00 93.00 92 ALA A N 1
ATOM 741 C CA . ALA A 1 92 ? 8.630 3.613 1.352 1.00 93.00 92 ALA A CA 1
ATOM 742 C C . ALA A 1 92 ? 8.872 4.830 2.265 1.00 93.00 92 ALA A C 1
ATOM 744 O O . ALA A 1 92 ? 8.188 5.845 2.165 1.00 93.00 92 ALA A O 1
ATOM 745 N N . ARG A 1 93 ? 9.867 4.742 3.156 1.00 89.44 93 ARG A N 1
ATOM 746 C CA . ARG A 1 93 ? 10.145 5.715 4.238 1.00 89.44 93 ARG A CA 1
ATOM 747 C C . ARG A 1 93 ? 10.409 7.154 3.768 1.00 89.44 93 ARG A C 1
ATOM 749 O O . ARG A 1 93 ? 10.376 8.077 4.568 1.00 89.44 93 ARG A O 1
ATOM 756 N N . HIS A 1 94 ? 10.663 7.345 2.476 1.00 88.38 94 HIS A N 1
ATOM 757 C CA . HIS A 1 94 ? 10.854 8.651 1.839 1.00 88.38 94 HIS A CA 1
ATOM 758 C C . HIS A 1 94 ? 9.546 9.409 1.560 1.00 88.38 94 HIS A C 1
ATOM 760 O O . HIS A 1 94 ? 9.563 10.557 1.111 1.00 88.38 94 HIS A O 1
ATOM 766 N N . LEU A 1 95 ? 8.396 8.766 1.750 1.00 87.56 95 LEU A N 1
ATOM 767 C CA . LEU A 1 95 ? 7.106 9.431 1.678 1.00 87.56 95 LEU A CA 1
ATOM 768 C C . LEU A 1 95 ? 6.822 10.117 3.014 1.00 87.56 95 LEU A C 1
ATOM 770 O O . LEU A 1 95 ? 6.893 9.486 4.064 1.00 87.56 95 LEU A O 1
ATOM 774 N N . HIS A 1 96 ? 6.467 11.403 2.974 1.00 75.81 96 HIS A N 1
ATOM 775 C CA . HIS A 1 96 ? 6.029 12.112 4.174 1.00 75.81 96 HIS A CA 1
ATOM 776 C C . HIS A 1 96 ? 4.743 11.479 4.703 1.00 75.81 96 HIS A C 1
ATOM 778 O O . HIS A 1 96 ? 3.784 11.321 3.945 1.00 75.81 96 HIS A O 1
ATOM 784 N N . GLU A 1 97 ? 4.701 11.148 5.991 1.00 66.44 97 GLU A N 1
ATOM 785 C CA . GLU A 1 97 ? 3.445 10.828 6.657 1.00 66.44 97 GLU A CA 1
ATOM 786 C C . GLU A 1 97 ? 2.664 12.135 6.847 1.00 66.44 97 GLU A C 1
ATOM 788 O O . GLU A 1 97 ? 3.147 13.021 7.552 1.00 66.44 97 GLU A O 1
ATOM 793 N N . PRO A 1 98 ? 1.484 12.308 6.226 1.00 62.44 98 PRO A N 1
ATOM 794 C CA . PRO A 1 98 ? 0.653 13.460 6.540 1.00 62.44 98 PRO A CA 1
ATOM 795 C C . PRO A 1 98 ? 0.280 13.395 8.028 1.00 62.44 98 PRO A C 1
ATOM 797 O O . PRO A 1 98 ? -0.269 12.379 8.471 1.00 62.44 98 PRO A O 1
ATOM 800 N N . GLU A 1 99 ? 0.565 14.460 8.787 1.00 58.09 99 GLU A N 1
ATOM 801 C CA . GLU A 1 99 ? 0.335 14.523 10.244 1.00 58.09 99 GLU A CA 1
ATOM 802 C C . GLU A 1 99 ? -1.129 14.220 10.616 1.00 58.09 99 GLU A C 1
ATOM 804 O O . GLU A 1 99 ? -1.398 13.578 11.631 1.00 58.09 99 GLU A O 1
ATOM 809 N N . ASP A 1 100 ? -2.066 14.578 9.734 1.00 60.00 100 ASP A N 1
ATOM 810 C CA . ASP A 1 100 ? -3.510 14.454 9.962 1.00 60.00 100 ASP A CA 1
ATOM 811 C C . ASP A 1 100 ? -4.124 13.119 9.500 1.00 60.00 100 ASP A C 1
ATOM 813 O O . ASP A 1 100 ? -5.315 12.867 9.708 1.00 60.00 100 ASP A O 1
ATOM 817 N N . ALA A 1 101 ? -3.357 12.242 8.843 1.00 61.53 101 ALA A N 1
ATOM 818 C CA . ALA A 1 101 ? -3.899 10.988 8.326 1.00 61.53 101 ALA A CA 1
ATOM 819 C C . ALA A 1 101 ? -3.940 9.916 9.426 1.00 61.53 101 ALA A C 1
ATOM 821 O O . ALA A 1 101 ? -2.905 9.401 9.852 1.00 61.53 101 ALA A O 1
ATOM 822 N N . LEU 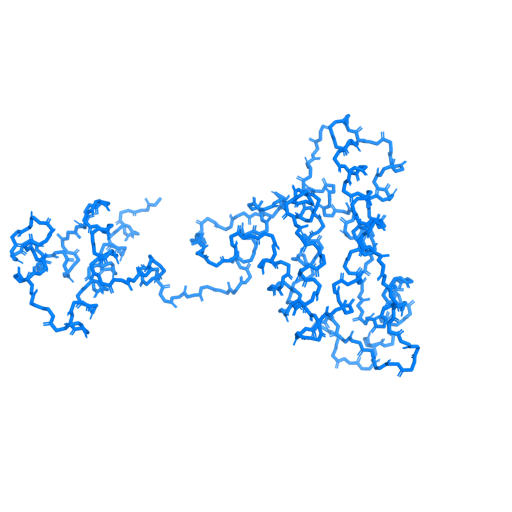A 1 102 ? -5.137 9.523 9.870 1.00 62.06 102 LEU A N 1
ATOM 823 C CA . LEU A 1 102 ? -5.288 8.404 10.805 1.00 62.06 102 LEU A CA 1
ATOM 824 C C . LEU A 1 102 ? -4.884 7.078 10.127 1.00 62.06 102 LEU A C 1
ATOM 826 O O . LEU A 1 102 ? -5.220 6.868 8.953 1.00 62.06 102 LEU A O 1
ATOM 830 N N . PRO A 1 103 ? -4.163 6.179 10.831 1.00 61.12 103 PRO A N 1
ATOM 831 C CA . PRO A 1 103 ? -3.920 4.830 10.340 1.00 61.12 103 PRO A CA 1
ATOM 832 C C . PRO A 1 103 ? -5.255 4.157 10.041 1.00 61.12 103 PRO A C 1
ATOM 834 O O . PRO A 1 103 ? -6.215 4.306 10.793 1.00 61.12 103 PRO A O 1
ATOM 837 N N . THR A 1 104 ? -5.319 3.419 8.943 1.00 64.50 104 THR A N 1
ATOM 838 C CA . THR A 1 104 ? -6.509 2.649 8.596 1.00 64.50 104 THR A CA 1
ATOM 839 C C . THR A 1 104 ? -6.309 1.182 8.955 1.00 64.50 104 THR A C 1
ATOM 841 O O . THR A 1 104 ? -5.201 0.655 8.837 1.00 64.50 104 THR A O 1
ATOM 844 N N . GLU A 1 105 ? -7.391 0.527 9.386 1.00 66.38 105 GLU A N 1
ATOM 845 C CA . GLU A 1 105 ? -7.435 -0.934 9.540 1.00 66.38 105 GLU A CA 1
ATOM 846 C C . GLU A 1 105 ? -7.329 -1.667 8.186 1.00 66.38 105 GLU A C 1
ATOM 848 O O . GLU A 1 105 ? -7.057 -2.862 8.138 1.00 66.38 105 GLU A O 1
ATOM 853 N N . LYS A 1 106 ? -7.500 -0.947 7.071 1.00 66.75 106 LYS A N 1
ATOM 854 C CA . LYS A 1 106 ? -7.244 -1.418 5.703 1.00 66.75 106 LYS A CA 1
ATOM 855 C C . LYS A 1 106 ? -5.823 -1.019 5.291 1.00 66.75 106 LYS A C 1
ATOM 857 O O . LYS A 1 106 ? -5.343 0.008 5.746 1.00 66.75 106 LYS A O 1
ATOM 862 N N . LEU A 1 107 ? -5.160 -1.752 4.397 1.00 82.31 107 LEU A N 1
ATOM 863 C CA . LEU A 1 107 ? -3.772 -1.469 3.972 1.00 82.31 107 LEU A CA 1
ATOM 864 C C . LEU A 1 107 ? -2.755 -1.670 5.111 1.00 82.31 107 LEU A C 1
ATOM 866 O O . LEU A 1 107 ? -1.834 -0.873 5.326 1.00 82.31 107 LEU A O 1
ATOM 870 N N . THR A 1 108 ? -2.951 -2.737 5.882 1.00 84.25 108 THR A N 1
ATOM 871 C CA . THR A 1 108 ? -2.025 -3.138 6.954 1.00 84.25 108 THR A CA 1
ATOM 872 C C . THR A 1 108 ? -0.905 -4.027 6.438 1.00 84.25 108 THR A C 1
ATOM 874 O O . THR A 1 108 ? 0.175 -4.049 7.023 1.00 84.25 108 THR A O 1
ATOM 877 N N . THR A 1 109 ? -1.135 -4.701 5.312 1.00 91.12 109 THR A N 1
ATOM 878 C CA . THR A 1 109 ? -0.178 -5.616 4.696 1.00 91.12 109 THR A CA 1
ATOM 879 C C . THR A 1 109 ? 0.339 -5.075 3.365 1.00 91.12 109 THR A C 1
ATOM 881 O O . THR A 1 109 ? -0.364 -4.373 2.635 1.00 91.12 109 THR A O 1
ATOM 884 N N . ALA A 1 110 ? 1.568 -5.454 3.001 1.00 93.12 110 ALA A N 1
ATOM 885 C CA . ALA A 1 110 ? 2.127 -5.141 1.685 1.00 93.12 110 ALA A CA 1
ATOM 886 C C . ALA A 1 110 ? 1.266 -5.714 0.542 1.00 93.12 110 ALA A C 1
ATOM 888 O O . ALA A 1 110 ? 1.136 -5.083 -0.502 1.00 93.12 110 ALA A O 1
ATOM 889 N N . ARG A 1 111 ? 0.613 -6.865 0.760 1.00 94.06 111 ARG A N 1
ATOM 890 C CA . ARG A 1 111 ? -0.320 -7.489 -0.192 1.00 94.06 111 ARG A CA 1
ATOM 891 C C . ARG A 1 111 ? -1.504 -6.571 -0.521 1.00 94.06 111 ARG A C 1
ATOM 893 O O . ARG A 1 111 ? -1.753 -6.299 -1.693 1.00 94.06 111 ARG A O 1
ATOM 900 N N . GLU A 1 112 ? -2.201 -6.082 0.507 1.00 91.94 112 GLU A N 1
ATOM 901 C CA . GLU A 1 112 ? -3.333 -5.153 0.359 1.00 91.94 112 GLU A CA 1
ATOM 902 C C . GLU A 1 112 ? -2.909 -3.866 -0.347 1.00 91.94 112 GLU A C 1
ATOM 904 O O . GLU A 1 112 ? -3.614 -3.374 -1.225 1.00 91.94 112 GLU A O 1
ATOM 909 N N . LEU A 1 113 ? -1.736 -3.345 0.016 1.00 92.94 113 LEU A N 1
ATOM 910 C CA . LEU A 1 113 ? -1.225 -2.101 -0.537 1.00 92.94 113 LEU A CA 1
ATOM 911 C C . LEU A 1 113 ? -0.858 -2.217 -2.018 1.00 92.94 113 LEU A C 1
ATOM 913 O O . LEU A 1 113 ? -1.227 -1.344 -2.799 1.00 92.94 113 LEU A O 1
ATOM 917 N N . ILE A 1 114 ? -0.174 -3.296 -2.413 1.00 94.75 114 ILE A N 1
ATOM 918 C CA . ILE A 1 114 ? 0.156 -3.560 -3.820 1.00 94.75 114 ILE A CA 1
ATOM 919 C C . ILE A 1 114 ? -1.129 -3.620 -4.646 1.00 94.75 114 ILE A C 1
ATOM 921 O O . ILE A 1 114 ? -1.218 -2.967 -5.683 1.00 94.75 114 ILE A O 1
ATOM 925 N N . ARG A 1 115 ? -2.143 -4.351 -4.170 1.00 94.00 115 ARG A N 1
ATOM 926 C CA . ARG A 1 115 ? -3.435 -4.424 -4.855 1.00 94.00 115 ARG A CA 1
ATOM 927 C C . ARG A 1 115 ? -4.079 -3.043 -4.996 1.00 94.00 115 ARG A C 1
ATOM 929 O O . ARG A 1 115 ? -4.458 -2.678 -6.101 1.00 94.00 115 ARG A O 1
ATOM 936 N N . GLU A 1 116 ? -4.196 -2.282 -3.911 1.00 91.50 116 GLU A N 1
ATOM 937 C CA . GLU A 1 116 ? -4.861 -0.970 -3.925 1.00 91.50 116 GLU A CA 1
ATOM 938 C C . GLU A 1 116 ? -4.175 0.023 -4.878 1.00 91.50 116 GLU A C 1
ATOM 940 O O . GLU A 1 116 ? -4.835 0.736 -5.637 1.00 91.50 116 GLU A O 1
ATOM 945 N N . VAL A 1 117 ? -2.840 0.050 -4.881 1.00 92.69 117 VAL A N 1
ATOM 946 C CA . VAL A 1 117 ? -2.068 0.946 -5.753 1.00 92.69 117 VAL A CA 1
ATOM 947 C C . VAL A 1 117 ? -2.190 0.535 -7.223 1.00 92.69 117 VAL A C 1
ATOM 949 O O . VAL A 1 117 ? -2.341 1.406 -8.075 1.00 92.69 117 VAL A O 1
ATOM 952 N N . LEU A 1 118 ? -2.179 -0.766 -7.537 1.00 92.12 118 LEU A N 1
ATOM 953 C CA . LEU A 1 118 ? -2.328 -1.247 -8.918 1.00 92.12 118 LEU A CA 1
ATOM 954 C C . LEU A 1 118 ? -3.749 -1.069 -9.475 1.00 92.12 118 LEU A C 1
ATOM 956 O O . LEU A 1 118 ? -3.903 -0.863 -10.682 1.00 92.12 118 LEU A O 1
ATOM 960 N N . VAL A 1 119 ? -4.767 -1.153 -8.610 1.00 89.19 119 VAL A N 1
ATOM 961 C CA . VAL A 1 119 ? -6.171 -0.899 -8.968 1.00 89.19 119 VAL A CA 1
ATOM 962 C C . VAL A 1 119 ? -6.397 0.587 -9.232 1.00 89.19 119 VAL A C 1
ATOM 964 O O . VAL A 1 119 ? -6.988 0.930 -10.251 1.00 89.19 119 VAL A O 1
ATOM 967 N N . SER A 1 120 ? -5.947 1.460 -8.325 1.00 83.81 120 SER A N 1
ATOM 968 C CA . SER A 1 120 ? -6.207 2.901 -8.433 1.00 83.81 120 SER A CA 1
ATOM 969 C C . SER A 1 120 ? -5.342 3.571 -9.502 1.00 83.81 120 SER A C 1
ATOM 971 O O . SER A 1 120 ? -5.853 4.378 -10.270 1.00 83.81 120 SER A O 1
ATOM 973 N N . ALA A 1 121 ? -4.049 3.228 -9.578 1.00 81.19 121 ALA A N 1
ATOM 974 C CA . ALA A 1 121 ? -3.078 3.801 -10.518 1.00 81.19 121 ALA A CA 1
ATOM 975 C C . ALA A 1 121 ? -3.054 5.350 -10.549 1.00 81.19 121 ALA A C 1
ATOM 977 O O . ALA A 1 121 ? -2.675 5.967 -11.539 1.00 81.19 121 ALA A O 1
ATOM 978 N N . GLU A 1 122 ? -3.457 6.000 -9.453 1.00 81.31 122 GLU A N 1
ATOM 979 C CA . GLU A 1 122 ? -3.700 7.451 -9.425 1.00 81.31 122 GLU A CA 1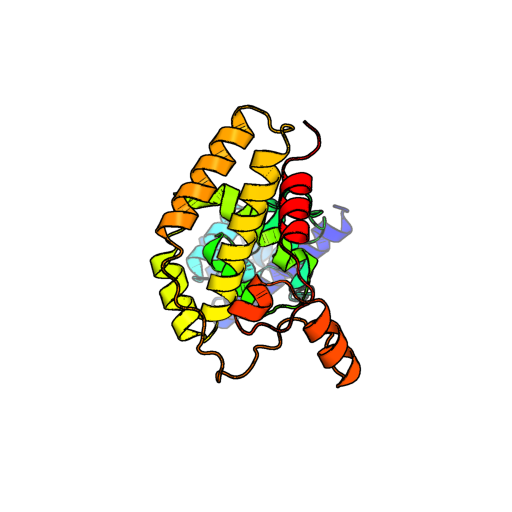
ATOM 980 C C . GLU A 1 122 ? -2.420 8.285 -9.297 1.00 81.31 122 GLU A C 1
ATOM 982 O O . GLU A 1 122 ? -2.409 9.464 -9.639 1.00 81.31 122 GLU A O 1
ATOM 987 N N . SER A 1 123 ? -1.344 7.712 -8.749 1.00 85.12 123 SER A N 1
ATOM 988 C CA . SER A 1 123 ? -0.131 8.464 -8.426 1.00 85.12 123 SER A CA 1
ATOM 989 C C . SER A 1 123 ? 1.132 7.744 -8.889 1.00 85.12 123 SER A C 1
ATOM 991 O O . SER A 1 123 ? 1.473 6.691 -8.333 1.00 85.12 123 SER A O 1
ATOM 993 N N . PRO A 1 124 ? 1.902 8.364 -9.803 1.00 88.50 124 PRO A N 1
ATOM 994 C CA . PRO A 1 124 ? 3.212 7.874 -10.212 1.00 88.50 124 PRO A CA 1
ATOM 995 C C . PRO A 1 124 ? 4.161 7.593 -9.052 1.00 88.50 124 PRO A C 1
ATOM 997 O O . PRO A 1 124 ? 4.830 6.561 -9.005 1.00 88.50 124 PRO A O 1
ATOM 1000 N N . ARG A 1 125 ? 4.148 8.474 -8.049 1.00 90.06 125 ARG A N 1
ATOM 1001 C CA . ARG A 1 125 ? 4.967 8.330 -6.847 1.00 90.06 125 ARG A CA 1
ATOM 1002 C C . ARG A 1 125 ? 4.566 7.112 -6.013 1.00 90.06 125 ARG A C 1
ATOM 1004 O O . ARG A 1 125 ? 5.438 6.454 -5.452 1.00 90.06 125 ARG A O 1
ATOM 1011 N N . HIS A 1 126 ? 3.274 6.795 -5.915 1.00 92.44 126 HIS A N 1
ATOM 1012 C CA . HIS A 1 126 ? 2.810 5.620 -5.169 1.00 92.44 126 HIS A CA 1
ATOM 1013 C C . HIS A 1 126 ? 3.177 4.312 -5.867 1.00 92.44 126 HIS A C 1
ATOM 1015 O O . HIS A 1 126 ? 3.577 3.363 -5.195 1.00 92.44 126 HIS A O 1
ATOM 1021 N N . ILE A 1 127 ? 3.096 4.281 -7.199 1.00 94.44 127 ILE A N 1
ATOM 1022 C CA . ILE A 1 127 ? 3.451 3.112 -8.010 1.00 94.44 127 ILE A CA 1
ATOM 1023 C C . ILE A 1 127 ? 4.932 2.769 -7.825 1.00 94.44 127 ILE A C 1
ATOM 1025 O O . ILE A 1 127 ? 5.265 1.640 -7.466 1.00 94.44 127 ILE A O 1
ATOM 1029 N N . THR A 1 128 ? 5.828 3.744 -7.990 1.00 96.00 128 THR A N 1
ATOM 1030 C CA . THR A 1 128 ? 7.277 3.519 -7.838 1.00 96.00 128 THR A CA 1
ATOM 1031 C C . THR A 1 128 ? 7.662 3.194 -6.393 1.00 96.00 128 THR A C 1
ATOM 1033 O O . THR A 1 128 ? 8.546 2.370 -6.150 1.00 96.00 128 THR A O 1
ATOM 1036 N N . SER A 1 129 ? 6.928 3.741 -5.419 1.00 96.38 129 SER A N 1
ATOM 1037 C CA . SER A 1 129 ? 7.077 3.431 -3.991 1.00 96.38 129 SER A CA 1
ATOM 1038 C C . SER A 1 129 ? 6.703 1.995 -3.613 1.00 96.38 129 SER A C 1
ATOM 1040 O O . SER A 1 129 ? 7.046 1.555 -2.515 1.00 96.38 129 SER A O 1
ATOM 1042 N N . LEU A 1 130 ? 6.067 1.223 -4.500 1.00 97.12 130 LEU A N 1
ATOM 1043 C CA . LEU A 1 130 ? 5.900 -0.212 -4.275 1.00 97.12 130 LEU A CA 1
ATOM 1044 C C . LEU A 1 130 ? 7.240 -0.960 -4.297 1.00 97.12 130 LEU A C 1
ATOM 1046 O O . LEU A 1 130 ? 7.338 -1.998 -3.648 1.00 97.12 130 LEU A O 1
ATOM 1050 N N . ALA A 1 131 ? 8.282 -0.446 -4.965 1.00 97.56 131 ALA A N 1
ATOM 1051 C CA . ALA A 1 131 ? 9.604 -1.080 -4.973 1.00 97.56 131 ALA A CA 1
ATOM 1052 C C . ALA A 1 131 ? 10.189 -1.276 -3.563 1.00 97.56 131 ALA A C 1
ATOM 1054 O O . ALA A 1 131 ? 10.446 -2.425 -3.193 1.00 97.56 131 ALA A O 1
ATOM 1055 N N . PRO A 1 132 ? 10.376 -0.225 -2.739 1.00 96.88 132 PRO A N 1
ATOM 1056 C CA . PRO A 1 132 ? 10.881 -0.406 -1.380 1.00 96.88 132 PRO A CA 1
ATOM 1057 C C . PRO A 1 132 ? 9.937 -1.225 -0.492 1.00 96.88 132 PRO A C 1
ATOM 1059 O O . PRO A 1 132 ? 10.418 -1.998 0.329 1.00 96.88 132 PRO A O 1
ATOM 1062 N N . VAL A 1 133 ? 8.614 -1.141 -0.688 1.00 96.81 133 VAL A N 1
ATOM 1063 C CA . VAL A 1 133 ? 7.653 -1.985 0.047 1.00 96.81 133 VAL A CA 1
ATOM 1064 C C . VAL A 1 133 ? 7.838 -3.467 -0.284 1.00 96.81 133 VAL A C 1
ATOM 1066 O O . VAL A 1 133 ? 7.868 -4.303 0.619 1.00 96.81 133 VAL A O 1
ATOM 1069 N N . ILE A 1 134 ? 7.987 -3.810 -1.565 1.00 96.50 134 ILE A N 1
ATOM 1070 C CA . ILE A 1 134 ? 8.226 -5.188 -2.004 1.00 96.50 134 ILE A CA 1
ATOM 1071 C C . ILE A 1 134 ? 9.551 -5.698 -1.445 1.00 96.50 134 ILE A C 1
ATOM 1073 O O . ILE A 1 134 ? 9.594 -6.820 -0.952 1.00 96.50 134 ILE A O 1
ATOM 1077 N N . VAL A 1 135 ? 10.615 -4.892 -1.487 1.00 95.69 135 VAL A N 1
ATOM 1078 C CA . VAL A 1 135 ? 11.934 -5.284 -0.969 1.00 95.69 135 VAL A CA 1
ATOM 1079 C C . VAL A 1 135 ? 11.890 -5.532 0.539 1.00 95.69 135 VAL A C 1
ATOM 1081 O O . VAL A 1 135 ? 12.335 -6.590 0.981 1.00 95.69 135 VAL A O 1
ATOM 1084 N N . GLU A 1 136 ? 11.304 -4.618 1.315 1.00 94.75 136 GLU A N 1
ATOM 1085 C CA . GLU A 1 136 ? 11.213 -4.733 2.779 1.00 94.75 136 GLU A CA 1
ATOM 1086 C C . GLU A 1 136 ? 10.376 -5.954 3.207 1.00 94.75 136 GLU A C 1
ATOM 1088 O O . GLU A 1 136 ? 10.693 -6.615 4.193 1.00 94.75 136 GLU A O 1
ATOM 1093 N N . ASN A 1 137 ? 9.333 -6.300 2.444 1.00 94.94 137 ASN A N 1
ATOM 1094 C CA . ASN A 1 137 ? 8.386 -7.365 2.798 1.00 94.94 137 ASN A CA 1
ATOM 1095 C C . ASN A 1 137 ? 8.561 -8.653 1.975 1.00 94.94 137 ASN A C 1
ATOM 1097 O O . ASN A 1 137 ? 7.722 -9.552 2.062 1.00 94.94 137 ASN A O 1
ATOM 1101 N N . CYS A 1 138 ? 9.626 -8.775 1.174 1.00 90.31 138 CYS A N 1
ATOM 1102 C CA . CYS A 1 138 ? 9.767 -9.848 0.181 1.00 90.31 138 CYS A CA 1
ATOM 1103 C C . CYS A 1 138 ? 9.710 -11.265 0.773 1.00 90.31 138 CYS A C 1
ATOM 1105 O O . CYS A 1 138 ? 9.236 -12.181 0.109 1.00 90.31 138 CYS A O 1
ATOM 1107 N N . SER A 1 139 ? 10.160 -11.454 2.016 1.00 87.75 139 SER A N 1
ATOM 1108 C CA . SER A 1 139 ? 10.131 -12.749 2.706 1.00 87.75 139 SER A CA 1
ATOM 1109 C C . SER A 1 139 ? 8.748 -13.139 3.232 1.00 87.75 139 SER A C 1
ATOM 1111 O O . SER A 1 139 ? 8.471 -14.327 3.373 1.00 87.75 139 SER A O 1
ATOM 1113 N N . ALA A 1 140 ? 7.891 -12.162 3.535 1.00 89.56 140 ALA A N 1
ATOM 1114 C CA . ALA A 1 140 ? 6.537 -12.383 4.044 1.00 89.56 140 ALA A CA 1
ATOM 1115 C C . ALA A 1 140 ? 5.480 -12.380 2.925 1.00 89.56 140 ALA A C 1
ATOM 1117 O O . ALA A 1 140 ? 4.366 -12.874 3.108 1.00 89.56 140 ALA A O 1
ATOM 1118 N N . LEU A 1 141 ? 5.812 -11.823 1.757 1.00 91.00 141 LEU A N 1
ATOM 1119 C CA . LEU A 1 141 ? 4.930 -11.772 0.598 1.00 91.00 141 LEU A CA 1
ATOM 1120 C C . LEU A 1 141 ? 4.846 -13.134 -0.103 1.00 91.00 141 LEU A C 1
ATOM 1122 O O . LEU A 1 141 ? 5.775 -13.572 -0.776 1.00 91.00 141 LEU A O 1
ATOM 1126 N N . ASN A 1 142 ? 3.675 -13.770 -0.034 1.00 91.06 142 ASN A N 1
ATOM 1127 C CA . ASN A 1 142 ? 3.346 -14.903 -0.897 1.00 91.06 142 ASN A CA 1
ATOM 1128 C C . ASN A 1 142 ? 2.984 -14.393 -2.306 1.00 91.06 142 ASN A C 1
ATOM 1130 O O . ASN A 1 142 ? 1.816 -14.127 -2.605 1.00 91.06 142 ASN A O 1
ATOM 1134 N N . LEU A 1 143 ? 4.007 -14.215 -3.149 1.00 90.25 143 LEU A N 1
ATOM 1135 C CA . LEU A 1 143 ? 3.873 -13.694 -4.514 1.00 90.25 143 LEU A CA 1
ATOM 1136 C C . LEU A 1 143 ? 2.971 -14.564 -5.413 1.00 90.25 143 LEU A C 1
ATOM 1138 O O . LEU A 1 143 ? 2.132 -13.976 -6.098 1.00 90.25 143 LEU A O 1
ATOM 1142 N N . PRO A 1 144 ? 3.037 -15.915 -5.385 1.00 89.25 144 PRO A N 1
ATOM 1143 C CA . PRO A 1 144 ? 2.088 -16.755 -6.120 1.00 89.25 144 PRO A CA 1
ATOM 1144 C C . PRO A 1 144 ? 0.627 -16.506 -5.729 1.00 89.25 144 PRO A C 1
ATOM 1146 O O . PRO A 1 144 ? -0.209 -16.263 -6.592 1.00 89.25 144 PRO A O 1
ATOM 1149 N N . ALA A 1 145 ? 0.316 -16.472 -4.430 1.00 90.94 145 ALA A N 1
ATOM 1150 C CA . ALA A 1 145 ? -1.058 -16.254 -3.984 1.00 90.94 145 ALA A CA 1
ATOM 1151 C C . ALA A 1 145 ? -1.563 -14.832 -4.286 1.00 90.94 145 ALA A C 1
ATOM 1153 O O . ALA A 1 145 ? -2.761 -14.641 -4.493 1.00 90.94 145 ALA A O 1
ATOM 1154 N N . LEU A 1 146 ? -0.687 -13.819 -4.256 1.00 92.00 146 LEU A N 1
ATOM 1155 C CA . LEU A 1 146 ? -1.038 -12.452 -4.662 1.00 92.00 146 LEU A CA 1
ATOM 1156 C C . LEU A 1 146 ? -1.293 -12.374 -6.171 1.00 92.00 146 LEU A C 1
ATOM 1158 O O . LEU A 1 146 ? -2.247 -11.731 -6.598 1.00 92.00 146 LEU A O 1
ATOM 1162 N N . ARG A 1 147 ? -0.492 -13.071 -6.978 1.00 89.44 147 ARG A N 1
ATOM 1163 C CA . ARG A 1 147 ? -0.721 -13.171 -8.420 1.00 89.44 147 ARG A CA 1
ATOM 1164 C C . ARG A 1 147 ? -2.101 -13.747 -8.715 1.00 89.44 147 ARG A C 1
ATOM 1166 O O . ARG A 1 147 ? -2.835 -13.138 -9.482 1.00 89.44 147 ARG A O 1
ATOM 1173 N N . ASP A 1 148 ? -2.458 -14.870 -8.102 1.00 90.25 148 ASP A N 1
ATOM 1174 C CA . ASP A 1 148 ? -3.735 -15.538 -8.378 1.00 90.25 148 ASP A CA 1
ATOM 1175 C C . ASP A 1 148 ? -4.934 -14.636 -8.017 1.00 90.25 148 ASP A C 1
ATOM 1177 O O . ASP A 1 148 ? -5.931 -14.595 -8.738 1.00 90.25 148 ASP A O 1
ATOM 1181 N N . GLU A 1 149 ? -4.810 -13.824 -6.960 1.00 91.94 149 GLU A N 1
ATOM 1182 C CA . GLU A 1 149 ? -5.791 -12.776 -6.639 1.00 91.94 149 GLU A CA 1
ATOM 1183 C C . GLU A 1 149 ? -5.870 -11.703 -7.737 1.00 91.94 149 GLU A C 1
ATOM 1185 O O . GLU A 1 149 ? -6.965 -11.330 -8.159 1.00 91.94 149 GLU A O 1
ATOM 1190 N N . LEU A 1 150 ? -4.727 -11.208 -8.220 1.00 91.94 150 LEU A N 1
ATOM 1191 C CA . LEU A 1 150 ? -4.677 -10.152 -9.236 1.00 91.94 150 LEU A CA 1
ATOM 1192 C C . LEU A 1 150 ? -5.116 -10.637 -10.622 1.00 91.94 150 LEU A C 1
ATOM 1194 O O . LEU A 1 150 ? -5.691 -9.846 -11.366 1.00 91.94 150 LEU A O 1
ATOM 1198 N N . VAL A 1 151 ? -4.944 -11.923 -10.942 1.00 90.69 151 VAL A N 1
ATOM 1199 C CA . VAL A 1 151 ? -5.549 -12.563 -12.126 1.00 90.69 151 VAL A CA 1
ATOM 1200 C C . VAL A 1 151 ? -7.074 -12.460 -12.062 1.00 90.69 151 VAL A C 1
ATOM 1202 O O . VAL A 1 151 ? -7.713 -12.084 -13.044 1.00 90.69 151 VAL A O 1
ATOM 1205 N N . GLY A 1 152 ? -7.672 -12.705 -10.889 1.00 88.25 152 GLY A N 1
ATOM 1206 C CA . GLY A 1 152 ? -9.112 -12.522 -10.674 1.00 88.25 152 GLY A CA 1
ATOM 1207 C C . GLY A 1 152 ? -9.594 -11.083 -10.907 1.00 88.25 152 GLY A C 1
ATOM 1208 O O . GLY A 1 152 ? -10.759 -10.869 -11.236 1.00 88.25 152 GLY A O 1
ATOM 1209 N N . LEU A 1 153 ? -8.693 -10.102 -10.790 1.00 89.31 153 LEU A N 1
ATOM 1210 C CA . LEU A 1 153 ? -8.950 -8.680 -11.036 1.00 89.31 153 LEU A CA 1
ATOM 1211 C C . LEU A 1 153 ? -8.491 -8.200 -12.425 1.00 89.31 153 LEU A C 1
ATOM 1213 O O . LEU A 1 153 ? -8.654 -7.021 -12.724 1.00 89.31 153 LEU A O 1
ATOM 1217 N N . ARG A 1 154 ? -7.944 -9.084 -13.274 1.00 90.12 154 ARG A N 1
ATOM 1218 C CA . ARG A 1 154 ? -7.329 -8.753 -14.576 1.00 90.12 154 ARG A CA 1
ATOM 1219 C C . ARG A 1 154 ? -6.151 -7.772 -14.488 1.00 90.12 154 ARG A C 1
ATOM 1221 O O . ARG A 1 154 ? -5.935 -6.960 -15.386 1.00 90.12 154 ARG A O 1
ATOM 1228 N N . LEU A 1 155 ? -5.407 -7.818 -13.384 1.00 90.81 155 LEU A N 1
ATOM 1229 C CA . LEU A 1 155 ? -4.242 -6.967 -13.112 1.00 90.81 155 LEU A CA 1
ATOM 1230 C C . LEU A 1 155 ? -2.923 -7.751 -13.137 1.00 90.81 155 LEU A C 1
ATOM 1232 O O . LEU A 1 155 ? -1.881 -7.236 -12.730 1.00 90.81 155 LEU A O 1
ATOM 1236 N N . GLU A 1 156 ? -2.936 -8.993 -13.616 1.00 90.19 156 GLU A N 1
ATOM 1237 C CA . GLU A 1 156 ? -1.763 -9.866 -13.658 1.00 90.19 156 GLU A CA 1
ATOM 1238 C C . GLU A 1 156 ? -0.622 -9.283 -14.497 1.00 90.19 156 GLU A C 1
ATOM 1240 O O . GLU A 1 156 ? 0.548 -9.429 -14.140 1.00 90.19 156 GLU A O 1
ATOM 1245 N N . ARG A 1 157 ? -0.960 -8.551 -15.568 1.00 91.44 157 ARG A N 1
ATOM 1246 C CA . ARG A 1 157 ? 0.017 -7.867 -16.426 1.00 91.44 157 ARG A CA 1
ATOM 1247 C C . ARG A 1 157 ? 0.713 -6.737 -15.680 1.00 91.44 157 ARG A C 1
ATOM 1249 O O . ARG A 1 157 ? 1.939 -6.681 -15.674 1.00 91.44 157 ARG A O 1
ATOM 1256 N N . ARG A 1 158 ? -0.061 -5.889 -14.991 1.00 93.75 158 ARG A N 1
ATOM 1257 C CA . ARG A 1 158 ? 0.470 -4.800 -14.156 1.00 93.75 158 ARG A CA 1
ATOM 1258 C C . ARG A 1 158 ? 1.351 -5.338 -13.038 1.00 93.75 158 ARG A C 1
ATOM 1260 O O . ARG A 1 158 ? 2.406 -4.776 -12.762 1.00 93.75 158 ARG A O 1
ATOM 1267 N N . PHE A 1 159 ? 0.958 -6.453 -12.426 1.00 93.81 159 PHE A N 1
ATOM 1268 C CA . PHE A 1 159 ? 1.751 -7.079 -11.375 1.00 93.81 159 PHE A CA 1
ATOM 1269 C C . PHE A 1 159 ? 3.074 -7.643 -11.895 1.00 93.81 159 PHE A C 1
ATOM 1271 O O . PHE A 1 159 ? 4.128 -7.359 -11.330 1.00 93.81 159 PHE A O 1
ATOM 1278 N N . GLY A 1 160 ? 3.047 -8.402 -12.989 1.00 93.44 160 GLY A N 1
ATOM 1279 C CA . GLY A 1 160 ? 4.266 -8.955 -13.570 1.00 93.44 160 GLY A CA 1
ATOM 1280 C C . GLY A 1 160 ? 5.217 -7.874 -14.097 1.00 93.44 160 GLY A C 1
ATOM 1281 O O . GLY A 1 160 ? 6.427 -7.952 -13.863 1.00 93.44 160 GLY A O 1
ATOM 1282 N N . TRP A 1 161 ? 4.673 -6.819 -14.710 1.00 94.81 161 TRP A N 1
ATOM 1283 C CA . TRP A 1 161 ? 5.420 -5.618 -15.084 1.00 94.81 161 TRP A CA 1
ATOM 1284 C C . TRP A 1 161 ? 6.068 -4.942 -13.872 1.00 94.81 161 TRP A C 1
ATOM 1286 O O . TRP A 1 161 ? 7.263 -4.644 -13.909 1.00 94.81 161 TRP A O 1
ATOM 1296 N N . LEU A 1 162 ? 5.321 -4.754 -12.778 1.00 95.75 162 LEU A N 1
ATOM 1297 C CA . LEU A 1 162 ? 5.840 -4.171 -11.542 1.00 95.75 162 LEU A CA 1
ATOM 1298 C C . LEU A 1 162 ? 7.022 -4.989 -11.015 1.00 95.75 162 LEU A C 1
ATOM 1300 O O . LEU A 1 162 ? 8.090 -4.434 -10.774 1.00 95.75 162 LEU A O 1
ATOM 1304 N N . LEU A 1 163 ? 6.874 -6.310 -10.879 1.00 95.25 163 LEU A N 1
ATOM 1305 C CA . LEU A 1 163 ? 7.945 -7.161 -10.351 1.00 95.25 163 LEU A CA 1
ATOM 1306 C C . LEU A 1 163 ? 9.200 -7.138 -11.231 1.00 95.25 163 LEU A C 1
ATOM 1308 O O . LEU A 1 163 ? 10.312 -7.119 -10.699 1.00 95.25 163 LEU A O 1
ATOM 1312 N N . GLN A 1 164 ? 9.051 -7.100 -12.560 1.00 95.06 164 GLN A N 1
ATOM 1313 C CA . GLN A 1 164 ? 10.201 -6.987 -13.461 1.00 95.06 164 GLN A CA 1
ATOM 1314 C C . GLN A 1 164 ? 10.887 -5.622 -13.367 1.00 95.06 164 GLN A C 1
ATOM 1316 O O . GLN A 1 164 ? 12.117 -5.576 -13.392 1.00 95.06 164 GLN A O 1
ATOM 1321 N N . ASN A 1 165 ? 10.131 -4.535 -13.191 1.00 96.75 165 ASN A N 1
ATOM 1322 C CA . ASN A 1 165 ? 10.708 -3.213 -12.951 1.00 96.75 165 ASN A CA 1
ATOM 1323 C C . ASN A 1 165 ? 11.442 -3.146 -11.608 1.00 96.75 165 ASN A C 1
ATOM 1325 O O . ASN A 1 165 ? 12.570 -2.665 -11.558 1.00 96.75 165 ASN A O 1
ATOM 1329 N N . VAL A 1 166 ? 10.870 -3.703 -10.534 1.00 97.19 166 VAL A N 1
ATOM 1330 C CA . VAL A 1 166 ? 11.541 -3.782 -9.223 1.00 97.19 166 VAL A CA 1
ATOM 1331 C C . VAL A 1 166 ? 12.828 -4.602 -9.320 1.00 97.19 166 VAL A C 1
ATOM 1333 O O . VAL A 1 166 ? 13.863 -4.200 -8.793 1.00 97.19 166 VAL A O 1
ATOM 1336 N N . ARG A 1 167 ? 12.808 -5.730 -10.036 1.00 95.94 167 ARG A N 1
ATOM 1337 C CA . ARG A 1 167 ? 14.002 -6.552 -10.266 1.00 95.94 167 ARG A CA 1
ATOM 1338 C C . ARG A 1 167 ? 15.076 -5.802 -11.060 1.00 95.94 167 ARG A C 1
ATOM 1340 O O . ARG A 1 167 ? 16.243 -5.842 -10.679 1.00 95.94 167 ARG A O 1
ATOM 1347 N N . ALA A 1 168 ? 14.691 -5.103 -12.129 1.00 96.06 168 ALA A N 1
ATOM 1348 C CA . ALA A 1 168 ? 15.606 -4.286 -12.925 1.00 96.06 168 ALA A CA 1
ATOM 1349 C C . ALA A 1 168 ? 16.205 -3.134 -12.099 1.00 96.06 168 ALA A C 1
ATOM 1351 O O . ALA A 1 168 ? 17.408 -2.894 -12.158 1.00 96.06 168 ALA A O 1
ATOM 1352 N N . ALA A 1 169 ? 15.401 -2.490 -11.253 1.00 96.88 169 ALA A N 1
ATOM 1353 C CA . ALA A 1 169 ? 15.866 -1.479 -10.311 1.00 96.88 169 ALA A CA 1
ATOM 1354 C C . ALA A 1 169 ? 16.885 -2.035 -9.302 1.00 96.88 169 ALA A C 1
ATOM 1356 O O . ALA A 1 169 ? 17.907 -1.402 -9.042 1.00 96.88 169 ALA A O 1
ATOM 1357 N N . LEU A 1 170 ? 16.660 -3.245 -8.775 1.00 96.38 170 LEU A N 1
ATOM 1358 C CA . LEU A 1 170 ? 17.631 -3.930 -7.915 1.00 96.38 170 LEU A CA 1
ATOM 1359 C C . LEU A 1 170 ? 18.942 -4.225 -8.657 1.00 96.38 170 LEU A C 1
ATOM 1361 O O . LEU A 1 170 ? 20.013 -4.043 -8.082 1.00 96.38 170 LEU A O 1
ATOM 1365 N N . ASP A 1 171 ? 18.876 -4.646 -9.924 1.00 95.50 171 ASP A N 1
ATOM 1366 C CA . ASP A 1 171 ? 20.065 -4.863 -10.758 1.00 95.50 171 ASP A CA 1
ATOM 1367 C C . ASP A 1 171 ? 20.869 -3.566 -10.962 1.00 95.50 171 ASP A C 1
ATOM 1369 O O . ASP A 1 171 ? 22.101 -3.597 -10.905 1.00 95.50 171 ASP A O 1
ATOM 1373 N N . LEU A 1 172 ? 20.196 -2.429 -11.173 1.00 95.00 172 LEU A N 1
ATOM 1374 C CA . LEU A 1 172 ? 20.839 -1.112 -11.273 1.00 95.00 172 LEU A CA 1
ATOM 1375 C C . LEU A 1 172 ? 21.530 -0.727 -9.958 1.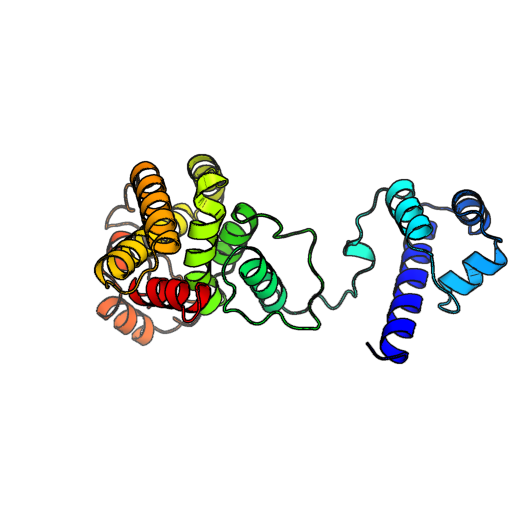00 95.00 172 LEU A C 1
ATOM 1377 O O . LEU A 1 172 ? 22.710 -0.368 -9.952 1.00 95.00 172 LEU A O 1
ATOM 1381 N N . GLU A 1 173 ? 20.830 -0.859 -8.831 1.00 94.44 173 GLU A N 1
ATOM 1382 C CA . GLU A 1 173 ? 21.369 -0.488 -7.522 1.00 94.44 173 GLU A CA 1
ATOM 1383 C C . GLU A 1 173 ? 22.542 -1.382 -7.098 1.00 94.44 173 GLU A C 1
ATOM 1385 O O . GLU A 1 173 ? 23.556 -0.871 -6.618 1.00 94.44 173 GLU A O 1
ATOM 1390 N N . LEU A 1 174 ? 22.467 -2.696 -7.337 1.00 94.00 174 LEU A N 1
ATOM 1391 C CA . LEU A 1 174 ? 23.542 -3.644 -7.020 1.00 94.00 174 LEU A CA 1
ATOM 1392 C C . LEU A 1 174 ? 24.817 -3.411 -7.848 1.00 94.00 174 LEU A C 1
ATOM 1394 O O . LEU A 1 174 ? 25.906 -3.739 -7.376 1.00 94.00 174 LEU A O 1
ATOM 1398 N N . LYS A 1 175 ? 24.704 -2.831 -9.050 1.00 91.56 175 LYS A N 1
ATOM 1399 C CA . LYS A 1 175 ? 25.854 -2.433 -9.884 1.00 91.56 175 LYS A CA 1
ATOM 1400 C C . LYS A 1 175 ? 26.494 -1.116 -9.443 1.00 91.56 175 LYS A C 1
ATOM 1402 O O . LYS A 1 175 ? 27.647 -0.865 -9.774 1.00 91.56 175 LYS A O 1
ATOM 1407 N N . SER A 1 176 ? 25.769 -0.269 -8.712 1.00 82.44 176 SER A N 1
ATOM 1408 C CA . SER A 1 176 ? 26.169 1.119 -8.445 1.00 82.44 176 SER A CA 1
ATOM 1409 C C . SER A 1 176 ? 27.268 1.306 -7.378 1.00 82.44 176 SER A C 1
ATOM 1411 O O . SER A 1 176 ? 27.641 2.443 -7.100 1.00 82.44 176 SER A O 1
ATOM 1413 N N . SER A 1 177 ? 27.803 0.229 -6.784 1.00 65.38 177 SER A N 1
ATOM 1414 C CA . SER A 1 177 ? 28.895 0.201 -5.778 1.00 65.38 177 SER A CA 1
ATOM 1415 C C . SER A 1 177 ? 28.722 1.084 -4.525 1.00 65.38 177 SER A C 1
ATOM 1417 O O . SER A 1 177 ? 29.654 1.211 -3.738 1.00 65.38 177 SER A O 1
ATOM 1419 N N . ARG A 1 178 ? 27.538 1.666 -4.295 1.00 77.38 178 ARG A N 1
ATOM 1420 C CA . ARG A 1 178 ? 27.242 2.594 -3.182 1.00 77.38 178 ARG A CA 1
ATOM 1421 C C . ARG A 1 178 ? 26.403 1.976 -2.054 1.00 77.38 178 ARG A C 1
ATOM 1423 O O . ARG A 1 178 ? 25.778 2.702 -1.290 1.00 77.38 178 ARG A O 1
ATOM 1430 N N . LEU A 1 179 ? 26.325 0.648 -1.975 1.00 84.19 179 LEU A N 1
ATOM 1431 C CA . LEU A 1 179 ? 25.482 -0.040 -0.992 1.00 84.19 179 LEU A CA 1
ATOM 1432 C C . LEU A 1 179 ? 26.292 -0.456 0.234 1.00 84.19 179 LEU A C 1
ATOM 1434 O O . LEU A 1 179 ? 27.316 -1.127 0.099 1.00 84.19 179 LEU A O 1
ATOM 1438 N N . SER A 1 180 ? 25.782 -0.148 1.426 1.00 87.94 180 SER A N 1
ATOM 1439 C CA . SER A 1 180 ? 26.267 -0.760 2.662 1.00 87.94 180 SER A CA 1
ATOM 1440 C C . SER A 1 180 ? 26.016 -2.277 2.666 1.00 87.94 180 SER A C 1
ATOM 1442 O O . SER A 1 180 ? 25.168 -2.798 1.931 1.00 87.94 180 SER A O 1
ATOM 1444 N N . ASN A 1 181 ? 26.752 -3.015 3.506 1.00 87.69 181 ASN A N 1
ATOM 1445 C CA . ASN A 1 181 ? 26.668 -4.483 3.569 1.00 87.69 181 ASN A CA 1
ATOM 1446 C C . ASN A 1 181 ? 25.242 -4.991 3.829 1.00 87.69 181 ASN A C 1
ATOM 1448 O O . ASN A 1 181 ? 24.835 -6.000 3.252 1.00 87.69 181 ASN A O 1
ATOM 1452 N N . ARG A 1 182 ? 24.479 -4.276 4.665 1.00 89.56 182 ARG A N 1
ATOM 1453 C CA . ARG A 1 182 ? 23.077 -4.591 4.957 1.00 89.56 182 ARG A CA 1
ATOM 1454 C C . ARG A 1 182 ? 22.219 -4.503 3.694 1.00 89.56 182 ARG A C 1
ATOM 1456 O O . ARG A 1 182 ? 21.632 -5.505 3.296 1.00 89.56 182 ARG A O 1
ATOM 1463 N N . TRP A 1 183 ? 22.204 -3.345 3.030 1.00 90.75 183 TRP A N 1
ATOM 1464 C CA . TRP A 1 183 ? 21.390 -3.137 1.828 1.00 90.75 183 TRP A CA 1
ATOM 1465 C C . TRP A 1 183 ? 21.796 -4.053 0.679 1.00 90.75 183 TRP A C 1
ATOM 1467 O O . TRP A 1 183 ? 20.942 -4.531 -0.062 1.00 90.75 183 TRP A O 1
ATOM 1477 N N . ASN A 1 184 ? 23.088 -4.360 0.561 1.00 92.50 184 ASN A N 1
ATOM 1478 C CA . ASN A 1 184 ? 23.575 -5.321 -0.418 1.00 92.50 184 ASN A CA 1
ATOM 1479 C C . ASN A 1 184 ? 22.948 -6.713 -0.209 1.00 92.50 184 ASN A C 1
ATOM 1481 O O . ASN A 1 184 ? 22.460 -7.325 -1.162 1.00 92.50 184 ASN A O 1
ATOM 1485 N N . LEU A 1 185 ? 22.913 -7.195 1.039 1.00 91.69 185 LEU A N 1
ATOM 1486 C CA . LEU A 1 185 ? 22.307 -8.480 1.384 1.00 91.69 185 LEU A CA 1
ATOM 1487 C C . LEU A 1 185 ? 20.794 -8.480 1.135 1.00 91.69 185 LEU A C 1
ATOM 1489 O O . LEU A 1 185 ? 20.284 -9.409 0.501 1.00 91.69 185 LEU A O 1
ATOM 1493 N N . ASP A 1 186 ? 20.097 -7.440 1.594 1.00 91.94 186 ASP A N 1
ATOM 1494 C CA . ASP A 1 186 ? 18.643 -7.318 1.458 1.00 91.94 186 ASP A CA 1
ATOM 1495 C C . ASP A 1 186 ? 18.230 -7.261 -0.022 1.00 91.94 186 ASP A C 1
ATOM 1497 O O . ASP A 1 186 ? 17.343 -8.003 -0.452 1.00 91.94 186 ASP A O 1
ATOM 1501 N N . TYR A 1 187 ? 18.940 -6.484 -0.846 1.00 95.12 187 TYR A N 1
ATOM 1502 C CA . TYR A 1 187 ? 18.655 -6.370 -2.280 1.00 95.12 187 TYR A CA 1
ATOM 1503 C C . TYR A 1 187 ? 18.963 -7.665 -3.035 1.00 95.12 187 TYR A C 1
ATOM 1505 O O . TYR A 1 187 ? 18.175 -8.079 -3.886 1.00 95.12 187 TYR A O 1
ATOM 1513 N N . ARG A 1 188 ? 20.064 -8.359 -2.711 1.00 94.75 188 ARG A N 1
ATOM 1514 C CA . ARG A 1 188 ? 20.372 -9.673 -3.305 1.00 94.75 188 ARG A CA 1
ATOM 1515 C C . ARG A 1 188 ? 19.320 -10.718 -2.948 1.00 94.75 188 ARG A C 1
ATOM 1517 O O . ARG A 1 188 ? 18.938 -11.514 -3.807 1.00 94.75 188 ARG A O 1
ATOM 1524 N N . ARG A 1 189 ? 18.846 -10.716 -1.699 1.00 93.75 189 ARG A N 1
ATOM 1525 C CA . ARG A 1 189 ? 17.777 -11.611 -1.246 1.00 93.75 189 ARG A CA 1
ATOM 1526 C C . ARG A 1 189 ? 16.477 -11.325 -1.993 1.00 93.75 189 ARG A C 1
ATOM 1528 O O . ARG A 1 189 ? 15.922 -12.252 -2.579 1.00 93.75 189 ARG A O 1
ATOM 1535 N N . ALA A 1 190 ? 16.035 -10.067 -2.014 1.00 95.00 190 ALA A N 1
ATOM 1536 C CA . ALA A 1 190 ? 14.819 -9.660 -2.712 1.00 95.00 190 ALA A CA 1
ATOM 1537 C C . ALA A 1 190 ? 14.892 -10.019 -4.202 1.00 95.00 190 ALA A C 1
ATOM 1539 O O . ALA A 1 190 ? 13.994 -10.675 -4.720 1.00 95.00 190 ALA A O 1
ATOM 1540 N N . ARG A 1 191 ? 16.010 -9.703 -4.868 1.00 95.19 191 ARG A N 1
ATOM 1541 C CA . ARG A 1 191 ? 16.256 -10.058 -6.272 1.00 95.19 191 ARG A CA 1
ATOM 1542 C C . ARG A 1 191 ? 16.109 -11.559 -6.517 1.00 95.19 191 ARG A C 1
ATOM 1544 O O . ARG A 1 191 ? 15.428 -11.946 -7.456 1.00 95.19 191 ARG A O 1
ATOM 1551 N N . LYS A 1 192 ? 16.702 -12.401 -5.663 1.00 93.06 192 LYS A N 1
ATOM 1552 C CA . LYS A 1 192 ? 16.608 -13.863 -5.789 1.00 93.06 192 LYS A CA 1
ATOM 1553 C C . LYS A 1 192 ? 15.167 -14.358 -5.630 1.00 93.06 192 LYS A C 1
ATOM 1555 O O . LYS A 1 192 ? 14.736 -15.192 -6.413 1.00 93.06 192 LYS A O 1
ATOM 1560 N N . ILE A 1 193 ? 14.417 -13.842 -4.652 1.00 91.44 193 ILE A N 1
ATOM 1561 C CA . ILE A 1 193 ? 12.994 -14.186 -4.460 1.00 91.44 193 ILE A CA 1
ATOM 1562 C C . ILE A 1 193 ? 12.171 -13.795 -5.694 1.00 91.44 193 ILE A C 1
ATOM 1564 O O . ILE A 1 193 ? 11.338 -14.577 -6.157 1.00 91.44 193 ILE A O 1
ATOM 1568 N N . LEU A 1 194 ? 12.431 -12.608 -6.248 1.00 91.75 194 LEU A N 1
ATOM 1569 C CA . LEU A 1 194 ? 11.787 -12.150 -7.474 1.00 91.75 194 LEU A CA 1
ATOM 1570 C C . LEU A 1 194 ? 12.155 -13.036 -8.667 1.00 91.75 194 LEU A C 1
ATOM 1572 O O . LEU A 1 194 ? 11.252 -13.421 -9.395 1.00 91.75 194 LEU A O 1
ATOM 1576 N N . ASP A 1 195 ? 13.418 -13.437 -8.835 1.00 89.06 195 ASP A N 1
ATOM 1577 C CA . ASP A 1 195 ? 13.839 -14.340 -9.920 1.00 89.06 195 ASP A CA 1
ATOM 1578 C C . ASP A 1 195 ? 13.040 -15.665 -9.906 1.00 89.06 195 ASP A C 1
ATOM 1580 O O . ASP A 1 195 ? 12.622 -16.130 -10.960 1.00 89.06 195 ASP A O 1
ATOM 1584 N N . PHE A 1 196 ? 12.751 -16.237 -8.727 1.00 83.50 196 PHE A N 1
ATOM 1585 C CA . PHE A 1 196 ? 11.912 -17.445 -8.606 1.00 83.50 196 PHE A CA 1
ATOM 1586 C C . PHE A 1 196 ? 10.417 -17.200 -8.828 1.00 83.50 196 PHE A C 1
ATOM 1588 O O . PHE A 1 196 ? 9.675 -18.132 -9.122 1.00 83.50 196 PHE A O 1
ATOM 1595 N N . SER A 1 197 ? 9.964 -15.963 -8.643 1.00 76.06 197 SER A N 1
ATOM 1596 C CA . SER A 1 197 ? 8.548 -15.599 -8.747 1.00 76.06 197 SER A CA 1
ATOM 1597 C C . SER A 1 197 ? 8.191 -15.039 -10.123 1.00 76.06 197 SER A C 1
ATOM 1599 O O . SER A 1 197 ? 7.011 -14.941 -10.459 1.00 76.06 197 SER A O 1
ATOM 1601 N N . ILE A 1 198 ? 9.198 -14.667 -10.918 1.00 69.88 198 ILE A N 1
ATOM 1602 C CA . ILE A 1 198 ? 9.069 -14.167 -12.287 1.00 69.88 198 ILE A CA 1
ATOM 1603 C C . ILE A 1 198 ? 9.064 -15.358 -13.253 1.00 69.88 198 ILE A C 1
ATOM 1605 O O . ILE A 1 198 ? 9.908 -15.483 -14.130 1.00 69.88 198 ILE A O 1
ATOM 1609 N N . ASP A 1 199 ? 8.081 -16.241 -13.093 1.00 63.94 199 ASP A N 1
ATOM 1610 C CA . ASP A 1 199 ? 7.706 -17.220 -14.118 1.00 63.94 199 ASP A CA 1
ATOM 1611 C C . ASP A 1 199 ? 6.523 -16.651 -14.909 1.00 63.94 199 ASP A C 1
ATOM 1613 O O . ASP A 1 199 ? 5.365 -17.035 -14.739 1.00 63.94 199 ASP A O 1
ATOM 1617 N N . TYR A 1 200 ? 6.802 -15.580 -15.654 1.00 66.19 200 TYR A N 1
ATOM 1618 C CA . TYR A 1 200 ? 5.780 -14.797 -16.335 1.00 66.19 200 TYR A CA 1
ATOM 1619 C C . TYR A 1 200 ? 5.905 -14.906 -17.846 1.00 66.19 200 TYR A C 1
ATOM 1621 O O . TYR A 1 200 ? 6.903 -14.469 -18.430 1.00 66.19 200 TYR A O 1
ATOM 1629 N N . ASN A 1 201 ? 4.818 -15.347 -18.475 1.00 78.19 201 ASN A N 1
ATOM 1630 C CA . ASN A 1 201 ? 4.598 -15.098 -19.887 1.00 78.19 201 ASN A CA 1
ATOM 1631 C C . ASN A 1 201 ? 3.988 -13.700 -20.044 1.00 78.19 201 ASN A C 1
ATOM 1633 O O . ASN A 1 201 ? 2.879 -13.471 -19.551 1.00 78.19 201 ASN A O 1
ATOM 1637 N N . PRO A 1 202 ? 4.695 -12.751 -20.688 1.00 80.81 202 PRO A N 1
ATOM 1638 C CA . PRO A 1 202 ? 4.071 -11.497 -21.074 1.00 80.81 202 PRO A CA 1
ATOM 1639 C C . PRO A 1 202 ? 2.846 -11.775 -21.956 1.00 80.81 202 PRO A C 1
ATOM 1641 O O . PRO A 1 202 ? 2.773 -12.832 -22.595 1.00 80.81 202 PRO A O 1
ATOM 1644 N N . PRO A 1 203 ? 1.878 -10.847 -22.007 1.00 86.25 203 PRO A N 1
ATOM 1645 C CA . PRO A 1 203 ? 0.768 -10.983 -22.932 1.00 86.25 203 PRO A CA 1
ATOM 1646 C C . PRO A 1 203 ? 1.286 -11.107 -24.374 1.00 86.25 203 PRO A C 1
ATOM 1648 O O . PRO A 1 203 ? 2.339 -10.553 -24.703 1.00 86.25 203 PRO A O 1
ATOM 1651 N N . PRO A 1 204 ? 0.552 -11.820 -25.241 1.00 84.69 204 PRO A N 1
ATOM 1652 C CA . PRO A 1 204 ? 0.943 -11.950 -26.634 1.00 84.69 204 PRO A CA 1
ATOM 1653 C C . PRO A 1 204 ? 0.956 -10.566 -27.315 1.00 84.69 204 PRO A C 1
ATOM 1655 O O . PRO A 1 204 ? 0.218 -9.671 -26.879 1.00 84.69 204 PRO A O 1
ATOM 1658 N N . PRO A 1 205 ? 1.768 -10.359 -28.369 1.00 80.69 205 PRO A N 1
ATOM 1659 C CA . PRO A 1 205 ? 1.897 -9.058 -29.034 1.00 80.69 205 PRO A CA 1
ATOM 1660 C C . PRO A 1 205 ? 0.565 -8.473 -29.524 1.00 80.69 205 PRO A C 1
ATOM 1662 O O . PRO A 1 205 ? 0.392 -7.255 -29.543 1.00 80.69 205 PRO A O 1
ATOM 1665 N N . GLU A 1 206 ? -0.397 -9.331 -29.871 1.00 84.25 206 GLU A N 1
ATOM 1666 C CA . GLU A 1 206 ? -1.725 -8.958 -30.365 1.00 84.25 206 GLU A CA 1
ATOM 1667 C C . GLU A 1 206 ? -2.676 -8.486 -29.254 1.00 84.25 206 GLU A C 1
ATOM 1669 O O . GLU A 1 206 ? -3.737 -7.928 -29.535 1.00 84.25 206 GLU A O 1
ATOM 1674 N N . ALA A 1 207 ? -2.330 -8.699 -27.980 1.00 86.69 207 ALA A N 1
ATOM 1675 C CA . ALA A 1 207 ? -3.167 -8.270 -26.869 1.00 86.69 207 ALA A CA 1
ATOM 1676 C C . ALA A 1 207 ? -3.303 -6.743 -26.842 1.00 86.69 207 ALA A C 1
ATOM 1678 O O . ALA A 1 207 ? -2.333 -6.030 -27.089 1.00 86.69 207 ALA A O 1
ATOM 1679 N N . ALA A 1 208 ? -4.483 -6.234 -26.480 1.00 88.44 208 ALA A N 1
ATOM 1680 C CA . ALA A 1 208 ? -4.688 -4.801 -26.273 1.00 88.44 208 ALA A CA 1
ATOM 1681 C C . ALA A 1 208 ? -3.709 -4.240 -25.226 1.00 88.44 208 ALA A C 1
ATOM 1683 O O . ALA A 1 208 ? -3.378 -4.929 -24.252 1.00 88.44 208 ALA A O 1
ATOM 1684 N N . GLU A 1 209 ? -3.259 -3.003 -25.450 1.00 91.12 209 GLU A N 1
ATOM 1685 C CA . GLU A 1 209 ? -2.416 -2.279 -24.496 1.00 91.12 209 GLU A CA 1
ATOM 1686 C C . GLU A 1 209 ? -3.227 -1.885 -23.260 1.00 91.12 209 GLU A C 1
ATOM 1688 O O . GLU A 1 209 ? -4.393 -1.504 -23.358 1.00 91.12 209 GLU A O 1
ATOM 1693 N N . ASP A 1 210 ? -2.592 -1.983 -22.099 1.00 90.81 210 ASP A N 1
ATOM 1694 C CA . ASP A 1 210 ? -3.127 -1.531 -20.823 1.00 90.81 210 ASP A CA 1
ATOM 1695 C C . ASP A 1 210 ? -2.690 -0.083 -20.575 1.00 90.81 210 ASP A C 1
ATOM 1697 O O . ASP A 1 210 ? -1.502 0.191 -20.394 1.00 90.81 210 ASP A O 1
ATOM 1701 N N . LEU A 1 211 ? -3.648 0.845 -20.605 1.00 89.50 211 LEU A N 1
ATOM 1702 C CA . LEU A 1 211 ? -3.427 2.252 -20.283 1.00 89.50 211 LEU A CA 1
ATOM 1703 C C . LEU A 1 211 ? -3.273 2.399 -18.768 1.00 89.50 211 LEU A C 1
ATOM 1705 O O . LEU A 1 211 ? -4.255 2.291 -18.027 1.00 89.50 211 LEU A O 1
ATOM 1709 N N . PHE A 1 212 ? -2.042 2.618 -18.307 1.00 88.31 212 PHE A N 1
ATOM 1710 C CA . PHE A 1 212 ? -1.757 2.633 -16.875 1.00 88.31 212 PHE A CA 1
ATOM 1711 C C . PHE A 1 212 ? -1.687 4.041 -16.288 1.00 88.31 212 PHE A C 1
ATOM 1713 O O . PHE A 1 212 ? -2.207 4.262 -15.196 1.00 88.31 212 PHE A O 1
ATOM 1720 N N . ASP A 1 213 ? -1.108 4.992 -17.020 1.00 85.25 213 ASP A N 1
ATOM 1721 C CA . ASP A 1 213 ? -1.025 6.379 -16.567 1.00 85.25 213 ASP A CA 1
ATOM 1722 C C . ASP A 1 213 ? -2.346 7.101 -16.880 1.00 85.25 213 ASP A C 1
ATOM 1724 O O . ASP A 1 213 ? -2.775 7.184 -18.032 1.00 85.25 213 ASP A O 1
ATOM 1728 N N . SER A 1 214 ? -3.001 7.637 -15.849 1.00 79.06 214 SER A N 1
ATOM 1729 C CA . SER A 1 214 ? -4.307 8.307 -15.982 1.00 79.06 214 SER A CA 1
ATOM 1730 C C . SER A 1 214 ? -4.258 9.655 -16.715 1.00 79.06 214 SER A C 1
ATOM 1732 O O . SER A 1 214 ? -5.300 10.174 -17.113 1.00 79.06 214 SER A O 1
ATOM 1734 N N . ASP A 1 215 ? -3.067 10.220 -16.911 1.00 80.12 215 ASP A N 1
ATOM 1735 C CA . ASP A 1 215 ? -2.845 11.489 -17.609 1.00 80.12 215 ASP A CA 1
ATOM 1736 C C . ASP A 1 215 ? -2.708 11.330 -19.138 1.00 80.12 215 ASP A C 1
ATOM 173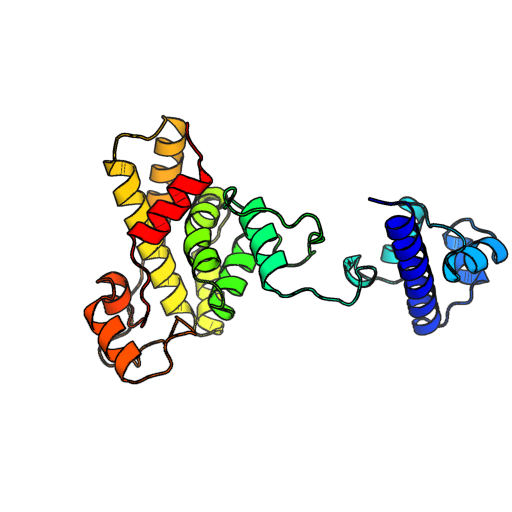8 O O . ASP A 1 215 ? -2.763 12.320 -19.873 1.00 80.12 215 ASP A O 1
ATOM 1742 N N . ILE A 1 216 ? -2.586 10.097 -19.643 1.00 85.94 216 ILE A N 1
ATOM 1743 C CA . ILE A 1 216 ? -2.556 9.793 -21.078 1.00 85.94 216 ILE A CA 1
ATOM 1744 C C . ILE A 1 216 ? -3.990 9.826 -21.613 1.00 85.94 216 ILE A C 1
ATOM 1746 O O . ILE A 1 216 ? -4.746 8.861 -21.511 1.00 85.94 216 ILE A O 1
ATOM 1750 N N . THR A 1 217 ? -4.371 10.965 -22.184 1.00 87.19 217 THR A N 1
ATOM 1751 C CA . THR A 1 217 ? -5.760 11.252 -22.584 1.00 87.19 217 THR A CA 1
ATOM 1752 C C . THR A 1 217 ? -5.918 11.593 -24.064 1.00 87.19 217 THR A C 1
ATOM 1754 O O . THR A 1 217 ? -7.041 11.639 -24.562 1.00 87.19 217 THR A O 1
ATOM 1757 N N . THR A 1 218 ? -4.815 11.812 -24.785 1.00 91.25 218 THR A N 1
ATOM 1758 C CA . THR A 1 218 ? -4.816 12.248 -26.191 1.00 91.25 218 THR A CA 1
ATOM 1759 C C . THR A 1 218 ? -4.006 11.305 -27.079 1.00 91.25 218 THR A C 1
ATOM 1761 O O . THR A 1 218 ? -3.023 10.713 -26.632 1.00 91.25 218 THR A O 1
ATOM 1764 N N . ASP A 1 219 ? -4.352 11.217 -28.366 1.00 90.56 219 ASP A N 1
ATOM 1765 C CA . ASP A 1 219 ? -3.600 10.415 -29.348 1.00 90.56 219 ASP A CA 1
ATOM 1766 C C . ASP A 1 219 ? -2.130 10.840 -29.467 1.00 90.56 219 ASP A C 1
ATOM 1768 O O . ASP A 1 219 ? -1.256 10.020 -29.743 1.00 90.56 219 ASP A O 1
ATOM 1772 N N . GLU A 1 220 ? -1.848 12.124 -29.254 1.00 92.06 220 GLU A N 1
ATOM 1773 C CA . GLU A 1 220 ? -0.488 12.652 -29.192 1.00 92.06 220 GLU A CA 1
ATOM 1774 C C . GLU A 1 220 ? 0.268 12.092 -27.987 1.00 92.06 220 GLU A C 1
ATOM 1776 O O . GLU A 1 220 ? 1.290 11.437 -28.186 1.00 92.06 220 GL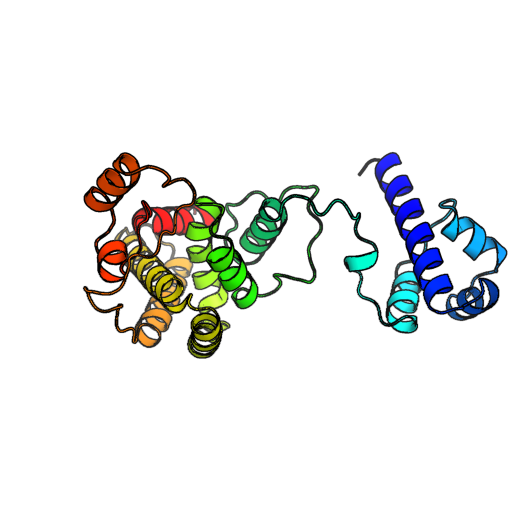U A O 1
ATOM 1781 N N . SER A 1 221 ? -0.297 12.203 -26.777 1.00 90.69 221 SER A N 1
ATOM 1782 C CA . SER A 1 221 ? 0.315 11.644 -25.564 1.00 90.69 221 SER A CA 1
ATOM 1783 C C . SER A 1 221 ? 0.521 10.127 -25.663 1.00 90.69 221 SER A C 1
ATOM 1785 O O . SER A 1 221 ? 1.541 9.605 -25.222 1.00 90.69 221 SER A O 1
ATOM 1787 N N . VAL A 1 222 ? -0.399 9.406 -26.315 1.00 92.50 222 VAL A N 1
ATOM 1788 C CA . VAL A 1 222 ? -0.255 7.968 -26.592 1.00 92.50 222 VAL A CA 1
ATOM 1789 C C . VAL A 1 222 ? 0.943 7.695 -27.504 1.00 92.50 222 VAL A C 1
ATOM 1791 O O . VAL A 1 222 ? 1.702 6.757 -27.254 1.00 92.50 222 VAL A O 1
ATOM 1794 N N . ARG A 1 223 ? 1.122 8.481 -28.574 1.00 92.94 223 ARG A N 1
ATOM 1795 C CA . ARG A 1 223 ? 2.258 8.325 -29.498 1.00 92.94 223 ARG A CA 1
ATOM 1796 C C . ARG A 1 223 ? 3.588 8.622 -28.815 1.00 92.94 223 ARG A C 1
ATOM 1798 O O . ARG A 1 223 ? 4.514 7.837 -28.994 1.00 92.94 223 ARG A O 1
ATOM 1805 N N . GLU A 1 224 ? 3.659 9.691 -28.029 1.00 93.69 224 GLU A N 1
ATOM 1806 C CA . GLU A 1 224 ? 4.848 10.057 -27.250 1.00 93.69 224 GLU A CA 1
ATOM 1807 C C . GLU A 1 224 ? 5.234 8.933 -26.284 1.00 93.69 224 GLU A C 1
ATOM 1809 O O . GLU A 1 224 ? 6.342 8.402 -26.349 1.00 93.69 224 GLU A O 1
ATOM 1814 N N . VAL A 1 225 ? 4.283 8.459 -25.471 1.00 93.94 225 VAL A N 1
ATOM 1815 C CA . VAL A 1 225 ? 4.550 7.386 -24.501 1.00 93.94 225 VAL A CA 1
ATOM 1816 C C . VAL A 1 225 ? 4.988 6.100 -25.202 1.00 93.94 225 VAL A C 1
ATOM 1818 O O . VAL A 1 225 ? 5.876 5.409 -24.712 1.00 93.94 225 VAL A O 1
ATOM 1821 N N . ARG A 1 226 ? 4.428 5.758 -26.370 1.00 94.12 226 ARG A N 1
ATOM 1822 C CA . ARG A 1 226 ? 4.880 4.581 -27.137 1.00 94.12 226 ARG A CA 1
ATOM 1823 C C . ARG A 1 226 ? 6.329 4.687 -27.609 1.00 94.12 226 ARG A C 1
ATOM 1825 O O . ARG A 1 226 ? 6.971 3.647 -27.725 1.00 94.12 226 ARG A O 1
ATOM 1832 N N . GLN A 1 227 ? 6.819 5.891 -27.897 1.00 93.62 227 GLN A N 1
ATOM 1833 C CA . GLN A 1 227 ? 8.203 6.116 -28.326 1.00 93.62 227 GLN A CA 1
ATOM 1834 C C . GLN A 1 227 ? 9.185 6.082 -27.149 1.00 93.62 227 GLN A C 1
ATOM 1836 O O . GLN A 1 227 ? 10.318 5.642 -27.320 1.00 93.62 227 GLN A O 1
ATOM 1841 N N . GLU A 1 228 ? 8.747 6.511 -25.963 1.00 93.75 228 GLU A N 1
ATOM 1842 C CA . GLU A 1 228 ? 9.607 6.674 -24.782 1.00 93.75 228 GLU A CA 1
ATOM 1843 C C . GLU A 1 228 ? 9.518 5.525 -23.764 1.00 93.75 228 GLU A C 1
ATOM 1845 O O . GLU A 1 228 ? 10.357 5.421 -22.864 1.00 93.75 228 GLU A O 1
ATOM 1850 N N . ARG A 1 229 ? 8.501 4.658 -23.859 1.00 94.44 229 ARG A N 1
ATOM 1851 C CA . ARG A 1 229 ? 8.274 3.578 -22.886 1.00 94.44 229 ARG A CA 1
ATOM 1852 C C . ARG A 1 229 ? 9.478 2.647 -22.764 1.00 94.44 229 ARG A C 1
ATOM 1854 O O . ARG A 1 229 ? 10.152 2.320 -23.740 1.00 94.44 229 ARG A O 1
ATOM 1861 N N . SER A 1 230 ? 9.681 2.124 -21.558 1.00 96.25 230 SER A N 1
ATOM 1862 C CA . SER A 1 230 ? 10.728 1.133 -21.322 1.00 96.25 230 SER A CA 1
ATOM 1863 C C . SER A 1 230 ? 10.492 -0.167 -22.121 1.00 96.25 230 SER A C 1
ATOM 1865 O O . SER A 1 230 ? 9.338 -0.545 -22.367 1.00 96.25 230 SER A O 1
ATOM 1867 N N . PRO A 1 231 ? 11.552 -0.943 -22.428 1.00 95.06 231 PRO A N 1
ATOM 1868 C CA . PRO A 1 231 ? 11.410 -2.276 -23.020 1.00 95.06 231 PRO A CA 1
ATOM 1869 C C . PRO A 1 231 ? 10.550 -3.228 -22.175 1.00 95.06 231 PRO A C 1
ATOM 1871 O O . PRO A 1 231 ? 9.903 -4.129 -22.706 1.00 95.06 231 PRO A O 1
ATOM 1874 N N . LEU A 1 232 ? 10.521 -3.039 -20.849 1.00 94.19 232 LEU A N 1
ATOM 1875 C CA . LEU A 1 232 ? 9.643 -3.804 -19.962 1.00 94.19 232 LEU A CA 1
ATOM 1876 C C . LEU A 1 232 ? 8.180 -3.408 -20.166 1.00 94.19 232 LEU A C 1
ATOM 1878 O O . LEU A 1 232 ? 7.329 -4.284 -20.290 1.00 94.19 232 LEU A O 1
ATOM 1882 N N . SER A 1 233 ? 7.880 -2.113 -20.232 1.00 94.94 233 SER A N 1
ATOM 1883 C CA . SER A 1 233 ? 6.529 -1.611 -20.501 1.00 94.94 233 SER A CA 1
ATOM 1884 C C . SER A 1 233 ? 6.021 -2.091 -21.865 1.00 94.94 233 SER A C 1
ATOM 1886 O O . SER A 1 233 ? 4.900 -2.589 -21.962 1.00 94.94 233 SER A O 1
ATOM 1888 N N . GLU A 1 234 ? 6.873 -2.068 -22.893 1.00 94.88 234 GLU A N 1
ATOM 1889 C CA . GLU A 1 234 ? 6.566 -2.646 -24.204 1.00 94.88 234 GLU A CA 1
ATOM 1890 C C . GLU A 1 234 ? 6.280 -4.151 -24.134 1.00 94.88 234 GLU A C 1
ATOM 1892 O O . GLU A 1 234 ? 5.217 -4.598 -24.573 1.00 94.88 234 GLU A O 1
ATOM 1897 N N . ARG A 1 235 ? 7.191 -4.926 -23.529 1.00 92.88 235 ARG A N 1
ATOM 1898 C CA . ARG A 1 235 ? 7.049 -6.380 -23.364 1.00 92.88 235 ARG A CA 1
ATOM 1899 C C . ARG A 1 235 ? 5.743 -6.748 -22.669 1.00 92.88 235 ARG A C 1
ATOM 1901 O O . ARG A 1 235 ? 5.114 -7.736 -23.027 1.00 92.88 235 ARG A O 1
ATOM 1908 N N . TRP A 1 236 ? 5.343 -5.972 -21.670 1.00 93.88 236 TRP A N 1
ATOM 1909 C CA . TRP A 1 236 ? 4.135 -6.220 -20.889 1.00 93.88 236 TRP A CA 1
ATOM 1910 C C . TRP A 1 236 ? 2.867 -5.604 -21.479 1.00 93.88 236 TRP A C 1
ATOM 1912 O O . TRP A 1 236 ? 1.797 -5.758 -20.888 1.00 93.88 236 TRP A O 1
ATOM 1922 N N . ARG A 1 237 ? 2.967 -4.951 -22.646 1.00 94.44 237 ARG A N 1
ATOM 1923 C CA . ARG A 1 237 ? 1.867 -4.231 -23.304 1.00 94.44 237 ARG A CA 1
ATOM 1924 C C . ARG A 1 237 ? 1.227 -3.199 -22.368 1.00 94.44 237 ARG A C 1
ATOM 1926 O O . ARG A 1 237 ? 0.012 -3.039 -22.374 1.00 94.44 237 ARG A O 1
ATOM 1933 N N . ILE A 1 238 ? 2.039 -2.510 -21.566 1.00 94.06 238 ILE A N 1
ATOM 1934 C CA . ILE A 1 238 ? 1.591 -1.445 -20.664 1.00 94.06 238 ILE A CA 1
ATOM 1935 C C . ILE A 1 238 ? 2.015 -0.104 -21.246 1.00 94.06 238 ILE A C 1
ATOM 1937 O O . ILE A 1 238 ? 3.197 0.130 -21.505 1.00 94.06 238 ILE A O 1
ATOM 1941 N N . LEU A 1 239 ? 1.040 0.775 -21.458 1.00 93.88 239 LEU A N 1
ATOM 1942 C CA . LEU A 1 239 ? 1.281 2.135 -21.901 1.00 93.88 239 LEU A CA 1
ATOM 1943 C C . LEU A 1 239 ? 1.496 3.023 -20.677 1.00 93.88 239 LEU A C 1
ATOM 1945 O O . LEU A 1 239 ? 0.555 3.360 -19.958 1.00 93.88 239 LEU A O 1
ATOM 1949 N N . THR A 1 240 ? 2.764 3.336 -20.432 1.00 94.19 240 THR A N 1
ATOM 1950 C CA . THR A 1 240 ? 3.213 4.112 -19.280 1.00 94.19 240 THR A CA 1
ATOM 1951 C C . THR A 1 240 ? 4.578 4.744 -19.527 1.00 94.19 240 THR A C 1
ATOM 1953 O O . THR A 1 240 ? 5.400 4.182 -20.259 1.00 94.19 240 THR A O 1
ATOM 1956 N N . ARG A 1 241 ? 4.830 5.886 -18.884 1.00 93.75 241 ARG A N 1
ATOM 1957 C CA . ARG A 1 241 ? 6.119 6.591 -18.898 1.00 93.75 241 ARG A CA 1
ATOM 1958 C C . ARG A 1 241 ? 7.130 6.046 -17.893 1.00 93.75 241 ARG A C 1
ATOM 1960 O O . ARG A 1 241 ? 8.299 6.412 -17.976 1.00 93.75 241 ARG A O 1
ATOM 1967 N N . PHE A 1 242 ? 6.712 5.179 -16.968 1.00 94.38 242 PHE A N 1
ATOM 1968 C CA . PHE A 1 242 ? 7.603 4.627 -15.949 1.00 94.38 242 PHE A CA 1
ATOM 1969 C C . PHE A 1 242 ? 8.800 3.893 -16.552 1.00 94.38 242 PHE A C 1
ATOM 1971 O O . PHE A 1 242 ? 8.660 3.013 -17.413 1.00 94.38 242 PHE A O 1
ATOM 1978 N N . GLN A 1 243 ? 9.963 4.206 -15.997 1.00 95.69 243 GLN A N 1
ATOM 1979 C CA . GLN A 1 243 ? 11.236 3.578 -16.297 1.00 95.69 243 GLN A CA 1
ATOM 1980 C C . GLN A 1 243 ? 11.749 2.793 -15.078 1.00 95.69 243 GLN A C 1
ATOM 1982 O O . GLN A 1 243 ? 11.457 3.159 -13.933 1.00 95.69 243 GLN A O 1
ATOM 1987 N N . PRO A 1 244 ? 12.556 1.734 -15.273 1.00 96.38 244 PRO A N 1
ATOM 1988 C CA . PRO A 1 244 ? 13.222 1.028 -14.174 1.00 96.38 244 PRO A CA 1
ATOM 1989 C C . PRO A 1 244 ? 13.994 1.957 -13.220 1.00 96.38 244 PRO A C 1
ATOM 1991 O O . PRO A 1 244 ? 14.064 1.715 -12.013 1.00 96.38 244 PRO A O 1
ATOM 1994 N N . GLU A 1 245 ? 14.545 3.048 -13.748 1.00 96.50 245 GLU A N 1
ATOM 1995 C CA . GLU A 1 245 ? 15.276 4.080 -13.020 1.00 96.50 245 GLU A CA 1
ATOM 1996 C C . GLU A 1 245 ? 14.401 4.820 -11.999 1.00 96.50 245 GLU A C 1
ATOM 1998 O O . GLU A 1 245 ? 14.911 5.214 -10.946 1.00 96.50 245 GLU A O 1
ATOM 2003 N N . ASP A 1 246 ? 13.095 4.961 -12.249 1.00 96.38 246 ASP A N 1
ATOM 2004 C CA . ASP A 1 246 ? 12.156 5.584 -11.311 1.00 96.38 246 ASP A CA 1
ATOM 2005 C C . ASP A 1 246 ? 11.990 4.720 -10.056 1.00 96.38 246 ASP A C 1
ATOM 2007 O O . ASP A 1 246 ? 12.026 5.212 -8.924 1.00 96.38 246 ASP A O 1
ATOM 2011 N N . PHE A 1 247 ? 11.891 3.401 -10.242 1.00 97.62 247 PHE A N 1
ATOM 2012 C CA . PHE A 1 247 ? 11.856 2.433 -9.147 1.00 97.62 247 PHE A CA 1
ATOM 2013 C C . PHE A 1 247 ? 13.198 2.383 -8.406 1.00 97.62 247 PHE A C 1
ATOM 2015 O O . PHE A 1 247 ? 13.218 2.333 -7.174 1.00 97.62 247 PHE A O 1
ATOM 2022 N N . ALA A 1 248 ? 14.324 2.457 -9.124 1.00 96.31 248 ALA A N 1
ATOM 2023 C CA . ALA A 1 248 ? 15.649 2.544 -8.508 1.00 96.31 248 ALA A CA 1
ATOM 2024 C C . ALA A 1 248 ? 15.793 3.828 -7.677 1.00 96.31 248 ALA A C 1
ATOM 2026 O O . ALA A 1 248 ? 16.289 3.797 -6.553 1.00 96.31 248 ALA A O 1
ATOM 2027 N N . SER A 1 249 ? 15.291 4.958 -8.182 1.00 95.19 249 SER A N 1
ATOM 2028 C CA . SER A 1 249 ? 15.233 6.221 -7.446 1.00 95.19 249 SER A CA 1
ATOM 2029 C C . SER A 1 249 ? 14.411 6.092 -6.160 1.00 95.19 249 SER A C 1
ATOM 2031 O O . SER A 1 249 ? 14.878 6.508 -5.100 1.00 95.19 249 SER A O 1
ATOM 2033 N N . ALA A 1 250 ? 13.240 5.447 -6.208 1.00 95.75 250 ALA A N 1
ATOM 2034 C CA . ALA A 1 250 ? 12.418 5.201 -5.020 1.00 95.75 250 ALA A CA 1
ATOM 2035 C C . ALA A 1 250 ? 13.131 4.310 -3.983 1.00 95.75 250 ALA A C 1
ATOM 2037 O O . ALA A 1 250 ? 13.073 4.594 -2.784 1.00 95.75 250 ALA A O 1
ATOM 2038 N N . LEU A 1 251 ? 13.857 3.274 -4.426 1.00 95.44 251 LEU A N 1
ATOM 2039 C CA . LEU A 1 251 ? 14.703 2.445 -3.557 1.00 95.44 251 LEU A CA 1
ATOM 2040 C C . LEU A 1 251 ? 15.802 3.274 -2.874 1.00 95.44 251 LEU A C 1
ATOM 2042 O O . LEU A 1 251 ? 15.985 3.164 -1.661 1.00 95.44 251 LEU A O 1
ATOM 2046 N N . ARG A 1 252 ? 16.490 4.142 -3.631 1.00 93.25 252 ARG A N 1
ATOM 2047 C CA . ARG A 1 252 ? 17.525 5.053 -3.111 1.00 93.25 252 ARG A CA 1
ATOM 2048 C C . ARG A 1 252 ? 16.981 6.025 -2.079 1.00 93.25 252 ARG A C 1
ATOM 2050 O O . ARG A 1 252 ? 17.577 6.197 -1.023 1.00 93.25 252 ARG A O 1
ATOM 2057 N N . GLN A 1 253 ? 15.845 6.644 -2.369 1.00 92.81 253 GLN A N 1
ATOM 2058 C CA . GLN A 1 253 ? 15.223 7.587 -1.448 1.00 92.81 253 GLN A CA 1
ATOM 2059 C C . GLN A 1 253 ? 14.767 6.881 -0.166 1.00 92.81 253 GLN A C 1
ATOM 2061 O O . GLN A 1 253 ? 14.978 7.405 0.922 1.00 92.81 253 GLN A O 1
ATOM 2066 N N . ALA A 1 254 ? 14.186 5.680 -0.274 1.00 91.88 254 ALA A N 1
ATOM 2067 C CA . ALA A 1 254 ? 13.692 4.926 0.878 1.00 91.88 254 ALA A CA 1
ATOM 2068 C C . ALA A 1 254 ? 14.796 4.467 1.842 1.00 91.88 254 ALA A C 1
ATOM 2070 O O . ALA A 1 254 ? 14.550 4.413 3.048 1.00 91.88 254 ALA A O 1
ATOM 2071 N N . ARG A 1 255 ? 15.997 4.147 1.335 1.00 88.81 255 ARG A N 1
ATOM 2072 C CA . ARG A 1 255 ? 17.146 3.844 2.202 1.00 88.81 255 ARG A CA 1
ATOM 2073 C C . ARG A 1 255 ? 17.729 5.082 2.891 1.00 88.81 255 ARG A C 1
ATOM 2075 O O . ARG A 1 255 ? 18.280 4.941 3.974 1.00 88.81 255 ARG A O 1
ATOM 2082 N N . GLY A 1 256 ? 17.562 6.268 2.300 1.00 79.50 256 GLY A N 1
ATOM 2083 C CA . GLY A 1 256 ? 18.197 7.505 2.754 1.00 79.50 256 GLY A CA 1
ATOM 2084 C C . GLY A 1 256 ? 19.661 7.625 2.312 1.00 79.50 256 GLY A C 1
ATOM 2085 O O . GLY A 1 256 ? 20.184 6.784 1.578 1.00 79.50 256 GLY A O 1
ATOM 2086 N N . GLY A 1 257 ? 20.316 8.712 2.725 1.00 62.94 257 GLY A N 1
ATOM 2087 C CA . GLY A 1 257 ? 21.773 8.801 2.662 1.00 62.94 257 GLY A CA 1
ATOM 2088 C C . GLY A 1 257 ? 22.358 8.010 3.826 1.00 62.94 257 GLY A C 1
ATOM 2089 O O . GLY A 1 257 ? 22.163 8.419 4.967 1.00 62.94 257 GLY A O 1
ATOM 2090 N N . ASP A 1 258 ? 23.002 6.882 3.527 1.00 49.62 258 ASP A N 1
ATOM 2091 C CA . ASP A 1 258 ? 23.951 6.238 4.448 1.00 49.62 258 ASP A CA 1
ATOM 2092 C C . ASP A 1 258 ? 25.215 7.111 4.559 1.00 49.62 258 ASP A C 1
ATOM 2094 O O . ASP A 1 258 ? 25.711 7.561 3.494 1.00 49.62 258 ASP A O 1
#

pLDDT: mean 88.12, std 10.59, range [49.62, 97.62]

Secondary structure (DSSP, 8-state):
--HHHHHHHHHHHHHHHHHHHHHTT--HHHHHHHTT--HHHHHHHHTTSS---HHHHHHHHHHHT--GGGGS-S----HHHHHHHHHHHHT-TTSPPPTT-PPPSSS-SHHHHHHHHHHH---HHHHHTHHHHHHHHTTT--HHHHHHHHHHTT-HHHHHHHHHHHHHHHHHHHHSS---HHHHHHHHHHHHHHHHH----PPPTTSPPEE--TT--SHHHHHHHHHH--HHHHHTTEE----HHHHHHHHHHHH---

Radius of gyration: 23.65 Å; chains: 1; bounding box: 61×40×66 Å

Foldseek 3Di:
DDPVVVLVLQQLQLCLLVVLCVVVPHDLPRLCVQLVHDSVVSVCSNRSNDHRDPVSVVSSCVVSVHDCVSSDPPCPDPVVLQLLLLLCVLQLVLRDNDPPDDHDPQSVALLRSQVVCLVCLADPLSLLSNLRNCLSCVVVDPLVVSLVVVVVVVSNLVSLLSLVLSLLLLVVVLVPPQDDPVVNVSSVVSNVSSVVSNPDDADDLPDAAAERHPPQDDPVSQVVQVVQPDPSCNSNSYRDNDDSVSSNVSNDSSVPRD

Sequence (258 aa):
MTTETTTAYQKHIGEKVREIRHQRLWTQADLAKYLDLSQNRLSEIEHGKGSFTAEQLLIIVKLFNVSFDIFLPKKRGPALPRIQKALARLGARHLHEPEDALPTEKLTTARELIREVLVSAESPRHITSLAPVIVENCSALNLPALRDELVGLRLERRFGWLLQNVRAALDLELKSSRLSNRWNLDYRRARKILDFSIDYNPPPPEAAEDLFDSDITTDESVREVRQERSPLSERWRILTRFQPEDFASALRQARGGD